Protein AF-0000000082276913 (afdb_homodimer)

Nearest PDB structures (foldseek):
  5vhm-assembly1_G  TM=8.002E-01  e=1.540E-03  Homo sapiens
  5vhj-assembly1_G  TM=8.248E-01  e=1.288E-02  Homo sapiens
  5d68-assembly2_B  TM=6.779E-01  e=9.999E-03  Homo sapiens
  5d68-assembly3_C  TM=7.272E-01  e=2.613E-02  Homo sapiens
  7ddx-assembly1_A  TM=6.555E-01  e=6.173E-02  Mus musculus

pLDDT: mean 90.8, std 11.11, range [48.75, 98.62]

Radius of gyration: 19.46 Å; Cα contacts (8 Å, |Δi|>4): 534; chains: 2; bounding box: 40×71×41 Å

Organism: NCBI:txid303405

Foldseek 3Di:
DPDDLVNQDDPQQDPLLSCQSNVVLVVNVVCCVPPVCSQVDAGPQFQGSLLSNLLSVHDPVSSVSSCVSPVVQQVTQGHLGAGSLLSCLQRHDALVSNLVSCLSPVCQLQDQGDDPSGHGGSLVSLPVDVNNNVVSVPDSVVSVVVSVVVVVVVVD/DPDDLVNQDDPQQDPLLSCQSNVVLVVNVVCCVPPVCSQVDAGPQFQGSLLSNLLSVHDPVSSVSSCVSPVVQQVTQGHLGAGSLLSCLQRHDALVSNLVSCLSPVCQLQDQGDDPSGHGGSLVSLPVDVNNNVVSVPDSVVSVVVSVVVVVVVVD

Secondary structure (DSSP, 8-state):
----HHHH--TTS-HHHHHHHTT-HHHHHHHHHH-GGGGG---TT---HHHHHHHTT--HHHHHHHHHH-GGGGG---GGG--HHHHHHHH---HHHHHHHHHH-GGGGG---STT-----GGGGTTSSHHHHHHHHS-HHHHHHHHHHHHHHHH-/----HHHH--TTS-HHHHHHHTT-HHHHHHHHHH-GGGGG---TTS--HHHHHHHTT--HHHHHHHHHH-GGGGG---GGG--HHHHHHHH---HHHHHHHHHH-GGGGG---STT-----GGGGTTSSHHHHHHHHS-HHHHHHHHHHHHHHHH-

Structure (mmCIF, N/CA/C/O backbone):
data_AF-0000000082276913-model_v1
#
loop_
_entity.id
_entity.type
_entity.pdbx_description
1 polymer 'Ankyrin repeat domain protein'
#
loop_
_atom_site.group_PDB
_atom_site.id
_atom_site.type_symbol
_atom_site.label_atom_id
_atom_site.label_alt_id
_atom_site.label_comp_id
_atom_site.label_asym_id
_atom_site.label_entity_id
_atom_site.label_seq_id
_atom_site.pdbx_PDB_ins_code
_atom_site.Cartn_x
_atom_site.Cartn_y
_atom_site.Cartn_z
_atom_site.occupancy
_atom_site.B_iso_or_equiv
_atom_site.auth_seq_id
_atom_site.auth_comp_id
_atom_site.auth_asym_id
_atom_site.auth_atom_id
_atom_site.pdbx_PDB_model_num
ATOM 1 N N . MET A 1 1 ? 3.689 -11.203 7.324 1 48.75 1 MET A N 1
ATOM 2 C CA . MET A 1 1 ? 4.766 -11.086 6.344 1 48.75 1 MET A CA 1
ATOM 3 C C . MET A 1 1 ? 6.129 -11.211 7.016 1 48.75 1 MET A C 1
ATOM 5 O O . MET A 1 1 ? 6.426 -10.484 7.969 1 48.75 1 MET A O 1
ATOM 9 N N . THR A 1 2 ? 6.465 -12.5 6.848 1 58.03 2 THR A N 1
ATOM 10 C CA . THR A 1 2 ? 7.625 -13.07 7.527 1 58.03 2 THR A CA 1
ATOM 11 C C . THR A 1 2 ? 8.922 -12.523 6.93 1 58.03 2 THR A C 1
ATOM 13 O O . THR A 1 2 ? 9.969 -13.156 7.031 1 58.03 2 THR A O 1
ATOM 16 N N . LEU A 1 3 ? 8.828 -11.328 6.273 1 68.19 3 LEU A N 1
ATOM 17 C CA . LEU A 1 3 ? 10.117 -10.898 5.75 1 68.19 3 LEU A CA 1
ATOM 18 C C . LEU A 1 3 ? 11.086 -10.586 6.883 1 68.19 3 LEU A C 1
ATOM 20 O O . LEU A 1 3 ? 10.695 -10.031 7.914 1 68.19 3 LEU A O 1
ATOM 24 N N . SER A 1 4 ? 12.211 -11.164 6.695 1 75.62 4 SER A N 1
ATOM 25 C CA . SER A 1 4 ? 13.281 -10.766 7.605 1 75.62 4 SER A CA 1
ATOM 26 C C . SER A 1 4 ? 13.664 -9.305 7.402 1 75.62 4 SER A C 1
ATOM 28 O O . SER A 1 4 ? 13.422 -8.734 6.336 1 75.62 4 SER A O 1
ATOM 30 N N . PRO A 1 5 ? 14.102 -8.664 8.414 1 72.25 5 PRO A N 1
ATOM 31 C CA . PRO A 1 5 ? 14.516 -7.266 8.289 1 72.25 5 PRO A CA 1
ATOM 32 C C . PRO A 1 5 ? 15.461 -7.039 7.109 1 72.25 5 PRO A C 1
ATOM 34 O O . PRO A 1 5 ? 15.375 -6.008 6.438 1 72.25 5 PRO A O 1
ATOM 37 N N . SER A 1 6 ? 16.281 -7.992 6.863 1 73.06 6 SER A N 1
ATOM 38 C CA . SER A 1 6 ? 17.234 -7.852 5.762 1 73.06 6 SER A CA 1
ATOM 39 C C . SER A 1 6 ? 16.516 -7.891 4.414 1 73.06 6 SER A C 1
ATOM 41 O O . SER A 1 6 ? 17 -7.32 3.434 1 73.06 6 SER A O 1
ATOM 43 N N . GLU A 1 7 ? 15.391 -8.508 4.398 1 77.31 7 GLU A N 1
ATOM 44 C CA . GLU A 1 7 ? 14.641 -8.625 3.148 1 77.31 7 GLU A CA 1
ATOM 45 C C . GLU A 1 7 ? 13.844 -7.355 2.855 1 77.31 7 GLU A C 1
ATOM 47 O O . GLU A 1 7 ? 13.492 -7.09 1.704 1 77.31 7 GLU A O 1
ATOM 52 N N . PHE A 1 8 ? 13.602 -6.648 3.854 1 73.75 8 PHE A N 1
ATOM 53 C CA . PHE A 1 8 ? 12.883 -5.391 3.678 1 73.75 8 PHE A CA 1
ATOM 54 C C . PHE A 1 8 ? 13.844 -4.254 3.373 1 73.75 8 PHE A C 1
ATOM 56 O O . PHE A 1 8 ? 13.477 -3.277 2.717 1 73.75 8 PHE A O 1
ATOM 63 N N . ALA A 1 9 ? 15.07 -4.473 3.666 1 69.75 9 ALA A N 1
ATOM 64 C CA . ALA A 1 9 ? 16.031 -3.375 3.58 1 69.75 9 ALA A CA 1
ATOM 65 C C . ALA A 1 9 ? 16.531 -3.201 2.15 1 69.75 9 ALA A C 1
ATOM 67 O O . ALA A 1 9 ? 16.656 -4.176 1.402 1 69.75 9 ALA A O 1
ATOM 68 N N . ASN A 1 10 ? 16.609 -2.072 1.691 1 81.56 10 ASN A N 1
ATOM 69 C CA . ASN A 1 10 ? 17.281 -1.622 0.478 1 81.56 10 ASN A CA 1
ATOM 70 C C . ASN A 1 10 ? 18.516 -0.789 0.8 1 81.56 10 ASN A C 1
ATOM 72 O O . ASN A 1 10 ? 18.453 0.146 1.601 1 81.56 10 ASN A O 1
ATOM 76 N N . GLU A 1 11 ? 19.594 -1.207 0.222 1 77.44 11 GLU A N 1
ATOM 77 C CA . GLU A 1 11 ? 20.859 -0.555 0.54 1 77.44 11 GLU A CA 1
ATOM 78 C C . GLU A 1 11 ? 20.812 0.936 0.219 1 77.44 11 GLU A C 1
ATOM 80 O O . GLU A 1 11 ? 21.5 1.737 0.855 1 77.44 11 GLU A O 1
ATOM 85 N N . GLY A 1 12 ? 20.016 1.291 -0.678 1 83.62 12 GLY A N 1
ATOM 86 C CA . GLY A 1 12 ? 19.922 2.691 -1.055 1 83.62 12 GLY A CA 1
ATOM 87 C C . GLY A 1 12 ? 19.047 3.502 -0.124 1 83.62 12 GLY A C 1
ATOM 88 O O . GLY A 1 12 ? 19.047 4.734 -0.176 1 83.62 12 GLY A O 1
ATOM 89 N N . ASP A 1 13 ? 18.375 2.826 0.747 1 90.75 13 ASP A N 1
ATOM 90 C CA . ASP A 1 13 ? 17.516 3.502 1.707 1 90.75 13 ASP A CA 1
ATOM 91 C C . ASP A 1 13 ? 18.328 4.152 2.822 1 90.75 13 ASP A C 1
ATOM 93 O O . ASP A 1 13 ? 19.312 3.574 3.299 1 90.75 13 ASP A O 1
ATOM 97 N N . ASN A 1 14 ? 17.938 5.332 3.158 1 94.5 14 ASN A N 1
ATOM 98 C CA . ASN A 1 14 ? 18.531 5.852 4.383 1 94.5 14 ASN A CA 1
ATOM 99 C C . ASN A 1 14 ? 18.047 5.082 5.609 1 94.5 14 ASN A C 1
ATOM 101 O O . ASN A 1 14 ? 17.219 4.188 5.5 1 94.5 14 ASN A O 1
ATOM 105 N N . GLN A 1 15 ? 18.578 5.383 6.77 1 95.31 15 GLN A N 1
ATOM 106 C CA . GLN A 1 15 ? 18.312 4.605 7.977 1 95.31 15 GLN A CA 1
ATOM 107 C C . GLN A 1 15 ? 16.844 4.691 8.375 1 95.31 15 GLN A C 1
ATOM 109 O O . GLN A 1 15 ? 16.281 3.736 8.922 1 95.31 15 GLN A O 1
ATOM 114 N N . LEU A 1 16 ? 16.219 5.812 8.141 1 97.12 16 LEU A N 1
ATOM 115 C CA . LEU A 1 16 ? 14.812 5.977 8.508 1 97.12 16 LEU A CA 1
ATOM 116 C C . LEU A 1 16 ? 13.914 5.094 7.656 1 97.12 16 LEU A C 1
ATOM 118 O O . LEU A 1 16 ? 13.039 4.402 8.18 1 97.12 16 LEU A O 1
ATOM 122 N N . PHE A 1 17 ? 14.156 5.062 6.348 1 95.69 17 PHE A N 1
ATOM 123 C CA . PHE A 1 17 ? 13.422 4.156 5.473 1 95.69 17 PHE A CA 1
ATOM 124 C C . PHE A 1 17 ? 13.586 2.711 5.93 1 95.69 17 PHE A C 1
ATOM 126 O O . PHE A 1 17 ? 12.602 1.965 5.996 1 95.69 17 PHE A O 1
ATOM 133 N N . GLN A 1 18 ? 14.859 2.391 6.215 1 92.75 18 GLN A N 1
ATOM 134 C CA . GLN A 1 18 ? 15.125 1.021 6.637 1 92.75 18 GLN A CA 1
ATOM 135 C C . GLN A 1 18 ? 14.344 0.67 7.898 1 92.75 18 GLN A C 1
ATOM 137 O O . GLN A 1 18 ? 13.758 -0.413 7.992 1 92.75 18 GLN A O 1
ATOM 142 N N . ALA A 1 19 ? 14.328 1.54 8.914 1 94.69 19 ALA A N 1
ATOM 143 C CA . ALA A 1 19 ? 13.602 1.318 10.156 1 94.69 19 ALA A CA 1
ATOM 144 C C . ALA A 1 19 ? 12.102 1.184 9.906 1 94.69 19 ALA A C 1
ATOM 146 O O . ALA A 1 19 ? 11.438 0.34 10.508 1 94.69 19 ALA A O 1
ATOM 147 N N . ILE A 1 20 ? 11.531 1.957 8.953 1 94.75 20 ILE A N 1
ATOM 148 C CA . ILE A 1 20 ? 10.102 1.935 8.633 1 94.75 20 ILE A CA 1
ATOM 149 C C . ILE A 1 20 ? 9.75 0.617 7.953 1 94.75 20 ILE A C 1
ATOM 151 O O . ILE A 1 20 ? 8.82 -0.077 8.375 1 94.75 20 ILE A O 1
ATOM 155 N N . LYS A 1 21 ? 10.523 0.262 6.898 1 90.56 21 LYS A N 1
ATOM 156 C CA . LYS A 1 21 ? 10.219 -0.93 6.109 1 90.56 21 LYS A CA 1
ATOM 157 C C . LYS A 1 21 ? 10.312 -2.191 6.965 1 90.56 21 LYS A C 1
ATOM 159 O O . LYS A 1 21 ? 9.57 -3.152 6.746 1 90.56 21 LYS A O 1
ATOM 164 N N . THR A 1 22 ? 11.211 -2.121 7.988 1 88.38 22 THR A N 1
ATOM 165 C CA . THR A 1 22 ? 11.367 -3.275 8.867 1 88.38 22 THR A CA 1
ATOM 166 C C . THR A 1 22 ? 10.469 -3.148 10.094 1 88.38 22 THR A C 1
ATOM 168 O O . THR A 1 22 ? 10.516 -3.988 10.992 1 88.38 22 THR A O 1
ATOM 171 N N . ARG A 1 23 ? 9.734 -2.037 10.211 1 90.06 23 ARG A N 1
ATOM 172 C CA . ARG A 1 23 ? 8.766 -1.748 11.266 1 90.06 23 ARG A CA 1
ATOM 173 C C . ARG A 1 23 ? 9.43 -1.722 12.633 1 90.06 23 ARG A C 1
ATOM 175 O O . ARG A 1 23 ? 8.867 -2.215 13.617 1 90.06 23 ARG A O 1
ATOM 182 N N . ASN A 1 24 ? 10.672 -1.375 12.625 1 93.38 24 ASN A N 1
ATOM 183 C CA . ASN A 1 24 ? 11.352 -1.075 13.883 1 93.38 24 ASN A CA 1
ATOM 184 C C . ASN A 1 24 ? 11 0.317 14.391 1 93.38 24 ASN A C 1
ATOM 186 O O . ASN A 1 24 ? 11.766 1.264 14.219 1 93.38 24 ASN A O 1
ATOM 190 N N . TRP A 1 25 ? 9.852 0.43 15.102 1 95.5 25 TRP A N 1
ATOM 191 C CA . TRP A 1 25 ? 9.25 1.717 15.445 1 95.5 25 TRP A CA 1
ATOM 192 C C . TRP A 1 25 ? 10.086 2.436 16.5 1 95.5 25 TRP A C 1
ATOM 194 O O . TRP A 1 25 ? 10.156 3.668 16.516 1 95.5 25 TRP A O 1
ATOM 204 N N . LYS A 1 26 ? 10.773 1.654 17.359 1 97.19 26 LYS A N 1
ATOM 205 C CA . LYS A 1 26 ? 11.68 2.27 18.328 1 97.19 26 LYS A CA 1
ATOM 206 C C . LYS A 1 26 ? 12.789 3.049 17.625 1 97.19 26 LYS A C 1
ATOM 208 O O . LYS A 1 26 ? 13.102 4.176 18.016 1 97.19 26 LYS A O 1
ATOM 213 N N . ASP A 1 27 ? 13.32 2.455 16.578 1 96.75 27 ASP A N 1
ATOM 214 C CA . ASP A 1 27 ? 14.375 3.113 15.812 1 96.75 27 ASP A CA 1
ATOM 215 C C . ASP A 1 27 ? 13.82 4.305 15.023 1 96.75 27 ASP A C 1
ATOM 217 O O . ASP A 1 27 ? 14.508 5.312 14.859 1 96.75 27 ASP A O 1
ATOM 221 N N . VAL A 1 28 ? 12.594 4.219 14.5 1 97.69 28 VAL A N 1
ATOM 222 C CA . VAL A 1 28 ? 11.961 5.336 13.805 1 97.69 28 VAL A CA 1
ATOM 223 C C . VAL A 1 28 ? 11.875 6.539 14.742 1 97.69 28 VAL A C 1
ATOM 225 O O . VAL A 1 28 ? 12.258 7.652 14.375 1 97.69 28 VAL A O 1
ATOM 228 N N . GLU A 1 29 ? 11.391 6.262 15.898 1 98.19 29 GLU A N 1
ATOM 229 C CA . GLU A 1 29 ? 11.25 7.328 16.891 1 98.19 29 GLU A CA 1
ATOM 230 C C . GLU A 1 29 ? 12.602 7.961 17.203 1 98.19 29 GLU A C 1
ATOM 232 O O . GLU A 1 29 ? 12.734 9.188 17.219 1 98.19 29 GLU A O 1
ATOM 237 N N . ARG A 1 30 ? 13.594 7.133 17.438 1 98.38 30 ARG A N 1
ATOM 238 C CA . ARG A 1 30 ? 14.93 7.605 17.766 1 98.38 30 ARG A CA 1
ATOM 239 C C . ARG A 1 30 ? 15.5 8.445 16.625 1 98.38 30 ARG A C 1
ATOM 241 O O . ARG A 1 30 ? 16.031 9.539 16.844 1 98.38 30 ARG A O 1
ATOM 248 N N . LEU A 1 31 ? 15.383 8.008 15.414 1 98.19 31 LEU A N 1
ATOM 249 C CA . LEU A 1 31 ? 15.938 8.688 14.25 1 98.19 31 LEU A CA 1
ATOM 250 C C . LEU A 1 31 ? 15.242 10.016 14.008 1 98.19 31 LEU A C 1
ATOM 252 O O . LEU A 1 31 ? 15.883 11 13.633 1 98.19 31 LEU A O 1
ATOM 256 N N . LEU A 1 32 ? 13.906 10.086 14.234 1 97.75 32 LEU A N 1
ATOM 257 C CA . LEU A 1 32 ? 13.172 11.336 14.062 1 97.75 32 LEU A CA 1
ATOM 258 C C . LEU A 1 32 ? 13.633 12.375 15.07 1 97.75 32 LEU A C 1
ATOM 260 O O . LEU A 1 32 ? 13.641 13.578 14.773 1 97.75 32 LEU A O 1
ATOM 264 N N . GLN A 1 33 ? 14.016 11.906 16.234 1 97.62 33 GLN A N 1
ATOM 265 C CA . GLN A 1 33 ? 14.492 12.797 17.281 1 97.62 33 GLN A CA 1
ATOM 266 C C . GLN A 1 33 ? 15.93 13.242 17.016 1 97.62 33 GLN A C 1
ATOM 268 O O . GLN A 1 33 ? 16.25 14.422 17.141 1 97.62 33 GLN A O 1
ATOM 273 N N . GLU A 1 34 ? 16.797 12.359 16.609 1 98.19 34 GLU A N 1
ATOM 274 C CA . GLU A 1 34 ? 18.234 12.609 16.516 1 98.19 34 GLU A CA 1
ATOM 275 C C . GLU A 1 34 ? 18.609 13.156 15.148 1 98.19 34 GLU A C 1
ATOM 277 O O . GLU A 1 34 ? 19.562 13.93 15.031 1 98.19 34 GLU A O 1
ATOM 282 N N . GLN A 1 35 ? 17.922 12.688 14.148 1 98.31 35 GLN A N 1
ATOM 283 C CA . GLN A 1 35 ? 18.266 13.047 12.773 1 98.31 35 GLN A CA 1
ATOM 284 C C . GLN A 1 35 ? 17.016 13.383 11.969 1 98.31 35 GLN A C 1
ATOM 286 O O . GLN A 1 35 ? 16.703 12.711 10.984 1 98.31 35 GLN A O 1
ATOM 291 N N . PRO A 1 36 ? 16.297 14.453 12.328 1 97.62 36 PRO A N 1
ATOM 292 C CA . PRO A 1 36 ? 15.008 14.773 11.711 1 97.62 36 PRO A CA 1
ATOM 293 C C . PRO A 1 36 ? 15.133 15.031 10.211 1 97.62 36 PRO A C 1
ATOM 295 O O . PRO A 1 36 ? 14.156 14.875 9.477 1 97.62 36 PRO A O 1
ATOM 298 N N . ASP A 1 37 ? 16.344 15.398 9.672 1 98.06 37 ASP A N 1
ATOM 299 C CA . ASP A 1 37 ? 16.516 15.703 8.258 1 98.06 37 ASP A CA 1
ATOM 300 C C . ASP A 1 37 ? 16.328 14.453 7.402 1 98.06 37 ASP A C 1
ATOM 302 O O . ASP A 1 37 ? 16.094 14.555 6.195 1 98.06 37 ASP A O 1
ATOM 306 N N . LEU A 1 38 ? 16.453 13.258 7.977 1 98.12 38 LEU A N 1
ATOM 307 C CA . LEU A 1 38 ? 16.219 12.016 7.254 1 98.12 38 LEU A CA 1
ATOM 308 C C . LEU A 1 38 ? 14.797 11.953 6.719 1 98.12 38 LEU A C 1
ATOM 310 O O . LEU A 1 38 ? 14.539 11.312 5.695 1 98.12 38 LEU A O 1
ATOM 314 N N . ALA A 1 39 ? 13.859 12.656 7.379 1 98.12 39 ALA A N 1
ATOM 315 C CA . ALA A 1 39 ? 12.453 12.656 6.984 1 98.12 39 ALA A CA 1
ATOM 316 C C . ALA A 1 39 ? 12.258 13.375 5.652 1 98.12 39 ALA A C 1
ATOM 318 O O . ALA A 1 39 ? 11.234 13.195 4.988 1 98.12 39 ALA A O 1
ATOM 319 N N . LYS A 1 40 ? 13.234 14.148 5.215 1 98 40 LYS A N 1
ATOM 320 C CA . LYS A 1 40 ? 13.117 14.969 4.008 1 98 40 LYS A CA 1
ATOM 321 C C . LYS A 1 40 ? 13.734 14.258 2.803 1 98 40 LYS A C 1
ATOM 323 O O . LYS A 1 40 ? 13.562 14.695 1.664 1 98 40 LYS A O 1
ATOM 328 N N . GLN A 1 41 ? 14.438 13.211 3.072 1 96.62 41 GLN A N 1
ATOM 329 C CA . GLN A 1 41 ? 15.117 12.492 1.998 1 96.62 41 GLN A CA 1
ATOM 330 C C . GLN A 1 41 ? 14.18 11.492 1.331 1 96.62 41 GLN A C 1
ATOM 332 O O . GLN A 1 41 ? 13.438 10.781 2.01 1 96.62 41 GLN A O 1
ATOM 337 N N . HIS A 1 42 ? 14.25 11.43 0.028 1 94.94 42 HIS A N 1
ATOM 338 C CA . HIS A 1 42 ? 13.375 10.555 -0.751 1 94.94 42 HIS A CA 1
ATOM 339 C C . HIS A 1 42 ? 14.086 9.266 -1.135 1 94.94 42 HIS A C 1
ATOM 341 O O . HIS A 1 42 ? 15.32 9.211 -1.157 1 94.94 42 HIS A O 1
ATOM 347 N N . ASP A 1 43 ? 13.273 8.258 -1.415 1 91.88 43 ASP A N 1
ATOM 348 C CA . ASP A 1 43 ? 13.867 7.047 -1.973 1 91.88 43 ASP A CA 1
ATOM 349 C C . ASP A 1 43 ? 13.945 7.125 -3.496 1 91.88 43 ASP A C 1
ATOM 351 O O . ASP A 1 43 ? 13.719 8.188 -4.082 1 91.88 43 ASP A O 1
ATOM 355 N N . GLU A 1 44 ? 14.383 6.055 -4.129 1 87.94 44 GLU A N 1
ATOM 356 C CA . GLU A 1 44 ? 14.648 6.043 -5.566 1 87.94 44 GLU A CA 1
ATOM 357 C C . GLU A 1 44 ? 13.359 6.215 -6.363 1 87.94 44 GLU A C 1
ATOM 359 O O . GLU A 1 44 ? 13.398 6.504 -7.562 1 87.94 44 GLU A O 1
ATOM 364 N N . PHE A 1 45 ? 12.227 6.133 -5.773 1 88.5 45 PHE A N 1
ATOM 365 C CA . PHE A 1 45 ? 10.945 6.281 -6.445 1 88.5 45 PHE A CA 1
ATOM 366 C C . PHE A 1 45 ? 10.242 7.559 -6.004 1 88.5 45 PHE A C 1
ATOM 368 O O . PHE A 1 45 ? 9.023 7.691 -6.152 1 88.5 45 PHE A O 1
ATOM 375 N N . ASP A 1 46 ? 10.977 8.406 -5.246 1 92.19 46 ASP A N 1
ATOM 376 C CA . ASP A 1 46 ? 10.578 9.742 -4.832 1 92.19 46 ASP A CA 1
ATOM 377 C C . ASP A 1 46 ? 9.633 9.688 -3.633 1 92.19 46 ASP A C 1
ATOM 379 O O . ASP A 1 46 ? 9 10.688 -3.287 1 92.19 46 ASP A O 1
ATOM 383 N N . ASN A 1 47 ? 9.508 8.523 -3.064 1 94.75 47 ASN A N 1
ATOM 384 C CA . ASN A 1 47 ? 8.734 8.445 -1.828 1 94.75 47 ASN A CA 1
ATOM 385 C C . ASN A 1 47 ? 9.469 9.125 -0.67 1 94.75 47 ASN A C 1
ATOM 387 O O . ASN A 1 47 ? 10.68 8.992 -0.535 1 94.75 47 ASN A O 1
ATOM 391 N N . THR A 1 48 ? 8.734 9.859 0.065 1 97.5 48 THR A N 1
ATOM 392 C CA . THR A 1 48 ? 9.242 10.312 1.352 1 97.5 48 THR A CA 1
ATOM 393 C C . THR A 1 48 ? 9.023 9.25 2.428 1 97.5 48 THR A C 1
ATOM 395 O O . THR A 1 48 ? 8.227 8.336 2.248 1 97.5 48 THR A O 1
ATOM 398 N N . PRO A 1 49 ? 9.75 9.375 3.553 1 98 49 PRO A N 1
ATOM 399 C CA . PRO A 1 49 ? 9.5 8.445 4.656 1 98 49 PRO A CA 1
ATOM 400 C C . PRO A 1 49 ? 8.039 8.445 5.102 1 98 49 PRO A C 1
ATOM 402 O O . PRO A 1 49 ? 7.523 7.41 5.531 1 98 49 PRO A O 1
ATOM 405 N N . LEU A 1 50 ? 7.332 9.578 4.938 1 98.25 50 LEU A N 1
ATOM 406 C CA . LEU A 1 50 ? 5.926 9.648 5.32 1 98.25 50 LEU A CA 1
ATOM 407 C C . LEU A 1 50 ? 5.086 8.695 4.473 1 98.25 50 LEU A C 1
ATOM 409 O O . LEU A 1 50 ? 4.242 7.969 4.996 1 98.25 50 LEU A O 1
ATOM 413 N N . HIS A 1 51 ? 5.355 8.648 3.121 1 97.25 51 HIS A N 1
ATOM 414 C CA . HIS A 1 51 ? 4.68 7.668 2.275 1 97.25 51 HIS A CA 1
ATOM 415 C C . HIS A 1 51 ? 4.836 6.258 2.832 1 97.25 51 HIS A C 1
ATOM 417 O O . HIS A 1 51 ? 3.842 5.562 3.059 1 97.25 51 HIS A O 1
ATOM 423 N N . SER A 1 52 ? 6.094 5.895 3.035 1 95.5 52 SER A N 1
ATOM 424 C CA . SER A 1 52 ? 6.422 4.535 3.459 1 95.5 52 SER A CA 1
ATOM 425 C C . SER A 1 52 ? 5.84 4.23 4.836 1 95.5 52 SER A C 1
ATOM 427 O O . SER A 1 52 ? 5.32 3.139 5.07 1 95.5 52 SER A O 1
ATOM 429 N N . ALA A 1 53 ? 5.934 5.188 5.742 1 96.75 53 ALA A N 1
ATOM 430 C CA . ALA A 1 53 ? 5.426 4.988 7.098 1 96.75 53 ALA A CA 1
ATOM 431 C C . ALA A 1 53 ? 3.93 4.684 7.086 1 96.75 53 ALA A C 1
ATOM 433 O O . ALA A 1 53 ? 3.459 3.816 7.824 1 96.75 53 ALA A O 1
ATOM 434 N N . ILE A 1 54 ? 3.189 5.344 6.242 1 95.88 54 ILE A N 1
ATOM 435 C CA . ILE A 1 54 ? 1.757 5.09 6.137 1 95.88 54 ILE A CA 1
ATOM 436 C C . ILE A 1 54 ? 1.522 3.693 5.57 1 95.88 54 ILE A C 1
ATOM 438 O O . ILE A 1 54 ? 0.757 2.908 6.137 1 95.88 54 ILE A O 1
ATOM 442 N N . GLY A 1 55 ? 2.199 3.363 4.559 1 93 55 GLY A N 1
ATOM 443 C CA . GLY A 1 55 ? 2.018 2.084 3.891 1 93 55 GLY A CA 1
ATOM 444 C C . GLY A 1 55 ? 2.377 0.898 4.766 1 93 55 GLY A C 1
ATOM 445 O O . GLY A 1 55 ? 1.774 -0.171 4.648 1 93 55 GLY A O 1
ATOM 446 N N . PHE A 1 56 ? 3.365 1.115 5.578 1 91.31 56 PHE A N 1
ATOM 447 C CA . PHE A 1 56 ? 3.83 0.016 6.418 1 91.31 56 PHE A CA 1
ATOM 448 C C . PHE A 1 56 ? 3.152 0.051 7.781 1 91.31 56 PHE A C 1
ATOM 450 O O . PHE A 1 56 ? 3.625 -0.578 8.734 1 91.31 56 PHE A O 1
ATOM 457 N N . GLN A 1 57 ? 2.102 0.907 7.879 1 89.62 57 GLN A N 1
ATOM 458 C CA . GLN A 1 57 ? 1.2 0.916 9.031 1 89.62 57 GLN A CA 1
ATOM 459 C C . GLN A 1 57 ? 1.929 1.354 10.297 1 89.62 57 GLN A C 1
ATOM 461 O O . GLN A 1 57 ? 1.814 0.706 11.336 1 89.62 57 GLN A O 1
ATOM 466 N N . CYS A 1 58 ? 2.592 2.402 10.133 1 93.75 58 CYS A N 1
ATOM 467 C CA . CYS A 1 58 ? 3.254 3.043 11.266 1 93.75 58 CYS A CA 1
ATOM 468 C C . CYS A 1 58 ? 2.238 3.5 12.305 1 93.75 58 CYS A C 1
ATOM 470 O O . CYS A 1 58 ? 1.155 3.973 11.953 1 93.75 58 CYS A O 1
ATOM 472 N N . PRO A 1 59 ? 2.613 3.387 13.648 1 94.31 59 PRO A N 1
ATOM 473 C CA . PRO A 1 59 ? 1.705 3.854 14.695 1 94.31 59 PRO A CA 1
ATOM 474 C C . PRO A 1 59 ? 1.373 5.34 14.57 1 94.31 59 PRO A C 1
ATOM 476 O O . PRO A 1 59 ? 2.223 6.133 14.164 1 94.31 59 PRO A O 1
ATOM 479 N N . ASP A 1 60 ? 0.197 5.672 15.047 1 95.44 60 ASP A N 1
ATOM 480 C CA . ASP A 1 60 ? -0.354 7.008 14.836 1 95.44 60 ASP A CA 1
ATOM 481 C C . ASP A 1 60 ? 0.577 8.078 15.398 1 95.44 60 ASP A C 1
ATOM 483 O O . ASP A 1 60 ? 0.822 9.102 14.75 1 95.44 60 ASP A O 1
ATOM 487 N N . ASP A 1 61 ? 1.04 7.824 16.625 1 96.06 61 ASP A N 1
ATOM 488 C CA . ASP A 1 61 ? 1.855 8.844 17.281 1 96.06 61 ASP A CA 1
ATOM 489 C C . ASP A 1 61 ? 3.131 9.117 16.484 1 96.06 61 ASP A C 1
ATOM 491 O O . ASP A 1 61 ? 3.543 10.273 16.344 1 96.06 61 ASP A O 1
ATOM 495 N N . LEU A 1 62 ? 3.713 8.117 15.906 1 96.81 62 LEU A N 1
ATOM 496 C CA . LEU A 1 62 ? 4.93 8.273 15.125 1 96.81 62 LEU A CA 1
ATOM 497 C C . LEU A 1 62 ? 4.625 8.891 13.766 1 96.81 62 LEU A C 1
ATOM 499 O O . LEU A 1 62 ? 5.422 9.68 13.242 1 96.81 62 LEU A O 1
ATOM 503 N N . LEU A 1 63 ? 3.498 8.531 13.188 1 97.12 63 LEU A N 1
ATOM 504 C CA . LEU A 1 63 ? 3.08 9.133 11.93 1 97.12 63 LEU A CA 1
ATOM 505 C C . LEU A 1 63 ? 2.889 10.641 12.078 1 97.12 63 LEU A C 1
ATOM 507 O O . LEU A 1 63 ? 3.344 11.414 11.234 1 97.12 63 LEU A O 1
ATOM 511 N N . LEU A 1 64 ? 2.211 11 13.164 1 97.62 64 LEU A N 1
ATOM 512 C CA . LEU A 1 64 ? 1.979 12.422 13.414 1 97.62 64 LEU A CA 1
ATOM 513 C C . LEU A 1 64 ? 3.293 13.148 13.68 1 97.62 64 LEU A C 1
ATOM 515 O O . LEU A 1 64 ? 3.479 14.281 13.234 1 97.62 64 LEU A O 1
ATOM 519 N N . LYS A 1 65 ? 4.184 12.508 14.398 1 97.69 65 LYS A N 1
ATOM 520 C CA . LYS A 1 65 ? 5.504 13.094 14.617 1 97.69 65 LYS A CA 1
ATOM 521 C C . LYS A 1 65 ? 6.242 13.289 13.297 1 97.69 65 LYS A C 1
ATOM 523 O O . LYS A 1 65 ? 6.871 14.328 13.078 1 97.69 65 LYS A O 1
ATOM 528 N N . LEU A 1 66 ? 6.184 12.312 12.453 1 97.94 66 LEU A N 1
ATOM 529 C CA . LEU A 1 66 ? 6.816 12.391 11.141 1 97.94 66 LEU A CA 1
ATOM 530 C C . LEU A 1 66 ? 6.223 13.523 10.312 1 97.94 66 LEU A C 1
ATOM 532 O O . LEU A 1 66 ? 6.957 14.289 9.68 1 97.94 66 LEU A O 1
ATOM 536 N N . LEU A 1 67 ? 4.922 13.672 10.328 1 97.94 67 LEU A N 1
ATOM 537 C CA . LEU A 1 67 ? 4.219 14.75 9.641 1 97.94 67 LEU A CA 1
ATOM 538 C C . LEU A 1 67 ? 4.637 16.109 10.188 1 97.94 67 LEU A C 1
ATOM 540 O O . LEU A 1 67 ? 4.867 17.047 9.422 1 97.94 67 LEU A O 1
ATOM 544 N N . GLN A 1 68 ? 4.762 16.188 11.438 1 97.19 68 GLN A N 1
ATOM 545 C CA . GLN A 1 68 ? 5.188 17.438 12.07 1 97.19 68 GLN A CA 1
ATOM 546 C C . GLN A 1 68 ? 6.633 17.766 11.703 1 97.19 68 GLN A C 1
ATOM 548 O O . GLN A 1 68 ? 6.98 18.938 11.539 1 97.19 68 GLN A O 1
ATOM 553 N N . THR A 1 69 ? 7.473 16.781 11.648 1 97.69 69 THR A N 1
ATOM 554 C CA . THR A 1 69 ? 8.891 16.953 11.344 1 97.69 69 THR A CA 1
ATOM 555 C C . THR A 1 69 ? 9.07 17.484 9.922 1 97.69 69 THR A C 1
ATOM 557 O O . THR A 1 69 ? 9.961 18.297 9.672 1 97.69 69 THR A O 1
ATOM 560 N N . HIS A 1 70 ? 8.211 17.031 9.008 1 97.81 70 HIS A N 1
ATOM 561 C CA . HIS A 1 70 ? 8.281 17.469 7.613 1 97.81 70 HIS A CA 1
ATOM 562 C C . HIS A 1 70 ? 6.887 17.578 7.004 1 97.81 70 HIS A C 1
ATOM 564 O O . HIS A 1 70 ? 6.523 16.812 6.109 1 97.81 70 HIS A O 1
ATOM 570 N N . PRO A 1 71 ? 6.133 18.594 7.367 1 96.75 71 PRO A N 1
ATOM 571 C CA . PRO A 1 71 ? 4.77 18.766 6.863 1 96.75 71 PRO A CA 1
ATOM 572 C C . PRO A 1 71 ? 4.715 18.906 5.344 1 96.75 71 PRO A C 1
ATOM 574 O O . PRO A 1 71 ? 3.727 18.516 4.719 1 96.75 71 PRO A O 1
ATOM 577 N N . GLY A 1 72 ? 5.801 19.438 4.719 1 97.31 72 GLY A N 1
ATOM 578 C CA . GLY A 1 72 ? 5.855 19.625 3.277 1 97.31 72 GLY A CA 1
ATOM 579 C C . GLY A 1 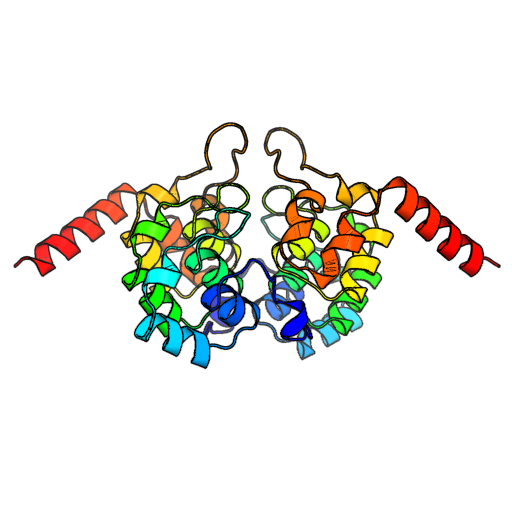72 ? 5.785 18.312 2.506 1 97.31 72 GLY A C 1
ATOM 580 O O . GLY A 1 72 ? 5.523 18.312 1.302 1 97.31 72 GLY A O 1
ATOM 581 N N . ALA A 1 73 ? 6.012 17.188 3.17 1 98.25 73 ALA A N 1
ATOM 582 C CA . ALA A 1 73 ? 5.961 15.867 2.533 1 98.25 73 ALA A CA 1
ATOM 583 C C . ALA A 1 73 ? 4.578 15.602 1.943 1 98.25 73 ALA A C 1
ATOM 585 O O . ALA A 1 73 ? 4.445 14.859 0.966 1 98.25 73 ALA A O 1
ATOM 586 N N . CYS A 1 74 ? 3.518 16.266 2.488 1 98.12 74 CYS A N 1
ATOM 587 C CA . CYS A 1 74 ? 2.141 16.031 2.061 1 98.12 74 CYS A CA 1
ATOM 588 C C . CYS A 1 74 ? 1.923 16.531 0.639 1 98.12 74 CYS A C 1
ATOM 590 O O . CYS A 1 74 ? 0.934 16.188 -0.005 1 98.12 74 CYS A O 1
ATOM 592 N N . GLN A 1 75 ? 2.893 17.344 0.078 1 97.19 75 GLN A N 1
ATOM 593 C CA . GLN A 1 75 ? 2.752 17.906 -1.257 1 97.19 75 GLN A CA 1
ATOM 594 C C . GLN A 1 75 ? 3.701 17.234 -2.246 1 97.19 75 GLN A C 1
ATOM 596 O O . GLN A 1 75 ? 3.795 17.656 -3.402 1 97.19 75 GLN A O 1
ATOM 601 N N . ILE A 1 76 ? 4.395 16.234 -1.799 1 96.12 76 ILE A N 1
ATOM 602 C CA . ILE A 1 76 ? 5.395 15.578 -2.631 1 96.12 76 ILE A CA 1
ATOM 603 C C . ILE A 1 76 ? 4.809 14.297 -3.221 1 96.12 76 ILE A C 1
ATOM 605 O O . ILE A 1 76 ? 4.305 13.445 -2.486 1 96.12 76 ILE A O 1
ATOM 609 N N . HIS A 1 77 ? 4.848 14.203 -4.562 1 93.5 77 HIS A N 1
ATOM 610 C CA . HIS A 1 77 ? 4.414 12.984 -5.242 1 93.5 77 HIS A CA 1
ATOM 611 C C . HIS A 1 77 ? 5.496 11.914 -5.191 1 93.5 77 HIS A C 1
ATOM 613 O O . HIS A 1 77 ? 6.664 12.188 -5.473 1 93.5 77 HIS A O 1
ATOM 619 N N . GLY A 1 78 ? 5.094 10.734 -4.781 1 91.19 78 GLY A N 1
ATOM 620 C CA . GLY A 1 78 ? 5.969 9.57 -4.793 1 91.19 78 GLY A CA 1
ATOM 621 C C . GLY A 1 78 ? 5.66 8.602 -5.918 1 91.19 78 GLY A C 1
ATOM 622 O O . GLY A 1 78 ? 5.348 9.016 -7.035 1 91.19 78 GLY A O 1
ATOM 623 N N . THR A 1 79 ? 5.797 7.352 -5.578 1 85.62 79 THR A N 1
ATOM 624 C CA . THR A 1 79 ? 5.508 6.285 -6.531 1 85.62 79 THR A CA 1
ATOM 625 C C . THR A 1 79 ? 4.129 6.477 -7.152 1 85.62 79 THR A C 1
ATOM 627 O O . THR A 1 79 ? 3.168 6.816 -6.461 1 85.62 79 THR A O 1
AT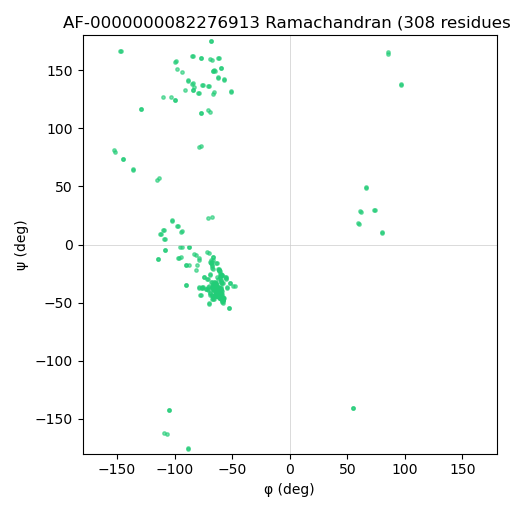OM 630 N N . ASP A 1 80 ? 4.02 6.379 -8.484 1 80.31 80 ASP A N 1
ATOM 631 C CA . ASP A 1 80 ? 2.789 6.477 -9.266 1 80.31 80 ASP A CA 1
ATOM 632 C C . ASP A 1 80 ? 2.113 7.828 -9.055 1 80.31 80 ASP A C 1
ATOM 634 O O . ASP A 1 80 ? 0.89 7.938 -9.156 1 80.31 80 ASP A O 1
ATOM 638 N N . GLU A 1 81 ? 2.873 8.781 -8.555 1 87.69 81 GLU A N 1
ATOM 639 C CA . GLU A 1 81 ? 2.422 10.164 -8.359 1 87.69 81 GLU A CA 1
ATOM 640 C C . GLU A 1 81 ? 1.456 10.266 -7.188 1 87.69 81 GLU A C 1
ATOM 642 O O . GLU A 1 81 ? 0.529 11.078 -7.207 1 87.69 81 GLU A O 1
ATOM 647 N N . TRP A 1 82 ? 1.637 9.398 -6.25 1 91.44 82 TRP A N 1
ATOM 648 C CA . TRP A 1 82 ? 0.787 9.414 -5.062 1 91.44 82 TRP A CA 1
ATOM 649 C C . TRP A 1 82 ? 1.309 10.414 -4.035 1 91.44 82 TRP A C 1
ATOM 651 O O . TRP A 1 82 ? 2.514 10.484 -3.785 1 91.44 82 TRP A O 1
ATOM 661 N N . LEU A 1 83 ? 0.403 11.164 -3.572 1 95.94 83 LEU A N 1
ATOM 662 C CA . LEU A 1 83 ? 0.664 11.875 -2.324 1 95.94 83 LEU A CA 1
ATOM 663 C C . LEU A 1 83 ? 0.539 10.938 -1.129 1 95.94 83 LEU A C 1
ATOM 665 O O . LEU A 1 83 ? -0.105 9.883 -1.222 1 95.94 83 LEU A O 1
ATOM 669 N N . PRO A 1 84 ? 1.14 11.32 0.045 1 97.56 84 PRO A N 1
ATOM 670 C CA . PRO A 1 84 ? 0.888 10.523 1.251 1 97.56 84 PRO A CA 1
ATOM 671 C C . PRO A 1 84 ? -0.601 10.312 1.519 1 97.56 84 PRO A C 1
ATOM 673 O O . PRO A 1 84 ? -1.003 9.242 1.984 1 97.56 84 PRO A O 1
ATOM 676 N N . LEU A 1 85 ? -1.397 11.328 1.155 1 98.06 85 LEU A N 1
ATOM 677 C CA . LEU A 1 85 ? -2.838 11.227 1.354 1 98.06 85 LEU A CA 1
ATOM 678 C C . LEU A 1 85 ? -3.426 10.102 0.505 1 98.06 85 LEU A C 1
ATOM 680 O O . LEU A 1 85 ? -4.363 9.43 0.929 1 98.06 85 LEU A O 1
ATOM 684 N N . HIS A 1 86 ? -2.9 9.875 -0.711 1 95.5 86 HIS A N 1
ATOM 685 C CA . HIS A 1 86 ? -3.312 8.727 -1.518 1 95.5 86 HIS A CA 1
ATOM 686 C C . HIS A 1 86 ? -3.066 7.418 -0.781 1 95.5 86 HIS A C 1
ATOM 688 O O . HIS A 1 86 ? -3.961 6.574 -0.69 1 95.5 86 HIS A O 1
ATOM 694 N N . VAL A 1 87 ? -1.841 7.277 -0.265 1 94.88 87 VAL A N 1
ATOM 695 C CA . VAL A 1 87 ? -1.458 6.047 0.421 1 94.88 87 VAL A CA 1
ATOM 696 C C . VAL A 1 87 ? -2.375 5.816 1.619 1 94.88 87 VAL A C 1
ATOM 698 O O . VAL A 1 87 ? -2.867 4.703 1.827 1 94.88 87 VAL A O 1
ATOM 701 N N . ALA A 1 88 ? -2.656 6.879 2.35 1 96 88 ALA A N 1
ATOM 702 C CA . ALA A 1 88 ? -3.523 6.793 3.523 1 96 88 ALA A CA 1
ATOM 703 C C . ALA A 1 88 ? -4.934 6.359 3.133 1 96 88 ALA A C 1
ATOM 705 O O . ALA A 1 88 ? -5.535 5.516 3.803 1 96 88 ALA A O 1
ATOM 706 N N . ALA A 1 89 ? -5.426 6.922 2.105 1 94.69 89 ALA A N 1
ATOM 707 C CA . ALA A 1 89 ? -6.777 6.598 1.657 1 94.69 89 ALA A CA 1
ATOM 708 C C . ALA A 1 89 ? -6.863 5.156 1.172 1 94.69 89 ALA A C 1
ATOM 710 O O . ALA A 1 89 ? -7.871 4.48 1.387 1 94.69 89 ALA A O 1
ATOM 711 N N . MET A 1 90 ? -5.832 4.711 0.561 1 90.75 90 MET A N 1
ATOM 712 C CA . MET A 1 90 ? -5.828 3.389 -0.056 1 90.75 90 MET A CA 1
ATOM 713 C C . MET A 1 90 ? -5.617 2.301 0.991 1 90.75 90 MET A C 1
ATOM 715 O O . MET A 1 90 ? -6.211 1.225 0.903 1 90.75 90 MET A O 1
ATOM 719 N N . TRP A 1 91 ? -4.777 2.611 1.964 1 90.06 91 TRP A N 1
ATOM 720 C CA . TRP A 1 91 ? -4.352 1.524 2.836 1 90.06 91 TRP A CA 1
ATOM 721 C C . TRP A 1 91 ? -4.867 1.729 4.258 1 90.06 91 TRP A C 1
ATOM 723 O O . TRP A 1 91 ? -4.785 0.824 5.09 1 90.06 91 TRP A O 1
ATOM 733 N N . GLY A 1 92 ? -5.359 2.951 4.508 1 90.75 92 GLY A N 1
ATOM 734 C CA . GLY A 1 92 ? -6.055 3.178 5.766 1 90.75 92 GLY A CA 1
ATOM 735 C C . GLY A 1 92 ? -5.172 3.789 6.836 1 90.75 92 GLY A C 1
ATOM 736 O O . GLY A 1 92 ? -4.008 3.408 6.977 1 90.75 92 GLY A O 1
ATOM 737 N N . VAL A 1 93 ? -5.723 4.711 7.52 1 93.81 93 VAL A N 1
ATOM 738 C CA . VAL A 1 93 ? -5.156 5.32 8.719 1 93.81 93 VAL A CA 1
ATOM 739 C C . VAL A 1 93 ? -6.277 5.719 9.672 1 93.81 93 VAL A C 1
ATOM 741 O O . VAL A 1 93 ? -7.457 5.66 9.312 1 93.81 93 VAL A O 1
ATOM 744 N N . SER A 1 94 ? -5.898 6.023 10.898 1 93.56 94 SER A N 1
ATOM 745 C CA . SER A 1 94 ? -6.906 6.504 11.836 1 93.56 94 SER A CA 1
ATOM 746 C C . SER A 1 94 ? -7.527 7.812 11.359 1 93.56 94 SER A C 1
ATOM 748 O O . SER A 1 94 ? -6.945 8.516 10.531 1 93.56 94 SER A O 1
ATOM 750 N N . GLN A 1 95 ? -8.688 8.117 11.906 1 95 95 GLN A N 1
ATOM 751 C CA . GLN A 1 95 ? -9.344 9.375 11.57 1 95 95 GLN A CA 1
ATOM 752 C C . GLN A 1 95 ? -8.469 10.57 11.938 1 95 95 GLN A C 1
ATOM 754 O O . GLN A 1 95 ? -8.422 11.555 11.203 1 95 95 GLN A O 1
ATOM 759 N N . ASN A 1 96 ? -7.801 10.43 13.078 1 95.75 96 ASN A N 1
ATOM 760 C CA . ASN A 1 96 ? -6.941 11.523 13.523 1 95.75 96 ASN A CA 1
ATOM 761 C C . ASN A 1 96 ? -5.812 11.789 12.523 1 95.75 96 ASN A C 1
ATOM 763 O O . ASN A 1 96 ? -5.531 12.945 12.195 1 95.75 96 ASN A O 1
ATOM 767 N N . VAL A 1 97 ? -5.184 10.742 12.031 1 97 97 VAL A N 1
ATOM 768 C CA . VAL A 1 97 ? -4.09 10.883 11.078 1 97 97 VAL A CA 1
ATOM 769 C C . VAL A 1 97 ? -4.629 11.383 9.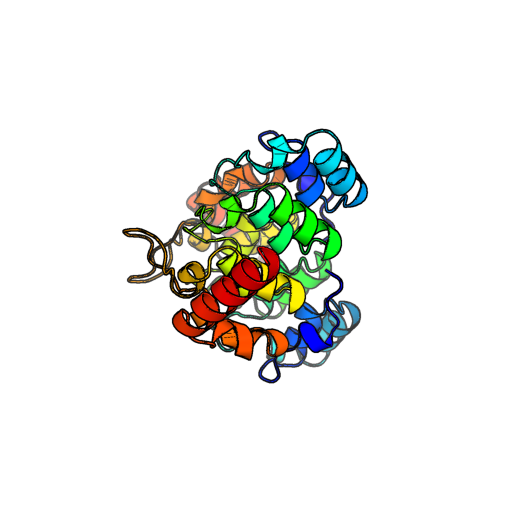742 1 97 97 VAL A C 1
ATOM 771 O O . VAL A 1 97 ? -4.031 12.258 9.117 1 97 97 VAL A O 1
ATOM 774 N N . MET A 1 98 ? -5.777 10.828 9.328 1 97.31 98 MET A N 1
ATOM 775 C CA . MET A 1 98 ? -6.398 11.258 8.078 1 97.31 98 MET A CA 1
ATOM 776 C C . MET A 1 98 ? -6.688 12.758 8.109 1 97.31 98 MET A C 1
ATOM 778 O O . MET A 1 98 ? -6.344 13.477 7.172 1 97.31 98 MET A O 1
ATOM 782 N N . GLU A 1 99 ? -7.258 13.195 9.18 1 98.06 99 GLU A N 1
ATOM 783 C CA . GLU A 1 99 ? -7.566 14.617 9.336 1 98.06 99 GLU A CA 1
ATOM 784 C C . GLU A 1 99 ? -6.301 15.469 9.289 1 98.06 99 GLU A C 1
ATOM 786 O O . GLU A 1 99 ? -6.266 16.5 8.617 1 98.06 99 GLU A O 1
ATOM 791 N N . ALA A 1 100 ? -5.301 15.055 9.992 1 98.06 100 ALA A N 1
ATOM 792 C CA . ALA A 1 100 ? -4.043 15.789 10.023 1 98.06 100 ALA A CA 1
ATOM 793 C C . ALA A 1 100 ? -3.445 15.914 8.625 1 98.06 100 ALA A C 1
ATOM 795 O O . ALA A 1 100 ? -2.947 16.969 8.242 1 98.06 100 ALA A O 1
ATOM 796 N N . LEU A 1 101 ? -3.486 14.82 7.848 1 98.5 101 LEU A N 1
ATOM 797 C CA . LEU A 1 101 ? -2.955 14.828 6.488 1 98.5 101 LEU A CA 1
ATOM 798 C C . LEU A 1 101 ? -3.732 1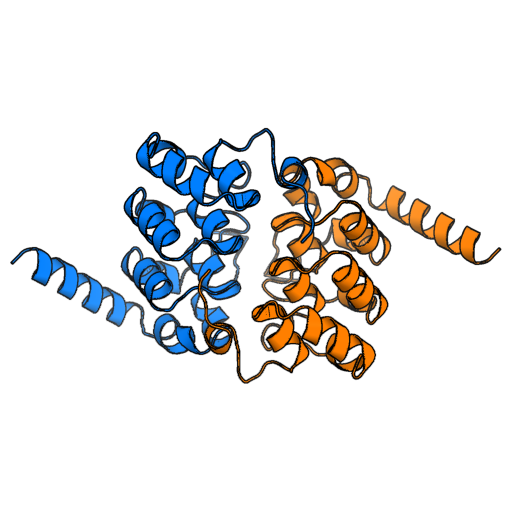5.805 5.609 1 98.5 101 LEU A C 1
ATOM 800 O O . LEU A 1 101 ? -3.137 16.562 4.844 1 98.5 101 LEU A O 1
ATOM 804 N N . ILE A 1 102 ? -5.059 15.781 5.727 1 98.62 102 ILE A N 1
ATOM 805 C CA . ILE A 1 102 ? -5.902 16.641 4.914 1 98.62 102 ILE A CA 1
ATOM 806 C C . ILE A 1 102 ? -5.645 18.109 5.277 1 98.62 102 ILE A C 1
ATOM 808 O O . ILE A 1 102 ? -5.477 18.953 4.395 1 98.62 102 ILE A O 1
ATOM 812 N N . LEU A 1 103 ? -5.551 18.375 6.523 1 98.31 103 LEU A N 1
ATOM 813 C CA . LEU A 1 103 ? -5.344 19.75 6.973 1 98.31 103 LEU A CA 1
ATOM 814 C C . LEU A 1 103 ? -3.975 20.266 6.543 1 98.31 103 LEU A C 1
ATOM 816 O O . LEU A 1 103 ? -3.812 21.453 6.258 1 98.31 103 LEU A O 1
ATOM 820 N N . ALA A 1 104 ? -3.01 19.406 6.512 1 97.69 104 ALA A N 1
ATOM 821 C CA . ALA A 1 104 ? -1.682 19.812 6.059 1 97.69 104 ALA A CA 1
ATOM 822 C C . ALA A 1 104 ? -1.714 20.266 4.605 1 97.69 104 ALA A C 1
ATOM 824 O O . ALA A 1 104 ? -1.011 21.219 4.227 1 97.69 104 ALA A O 1
ATOM 825 N N . TYR A 1 105 ? -2.535 19.609 3.775 1 98.25 105 TYR A N 1
ATOM 826 C CA . TYR A 1 105 ? -2.641 19.953 2.361 1 98.25 105 TYR A CA 1
ATOM 827 C C . TYR A 1 105 ? -4.02 19.594 1.815 1 98.25 105 TYR A C 1
ATOM 829 O O . TYR A 1 105 ? -4.172 18.609 1.089 1 98.25 105 TYR A O 1
ATOM 837 N N . PRO A 1 106 ? -5 20.406 2.025 1 98.12 106 PRO A N 1
ATOM 838 C CA . PRO A 1 106 ? -6.383 20.109 1.64 1 98.12 106 PRO A CA 1
ATOM 839 C C . PRO A 1 106 ? -6.539 19.875 0.14 1 98.12 106 PRO A C 1
ATOM 841 O O . PRO A 1 106 ? -7.352 19.047 -0.273 1 98.12 106 PRO A O 1
ATOM 844 N N . TYR A 1 107 ? -5.762 20.516 -0.674 1 97.19 107 TYR A N 1
ATOM 845 C CA . TYR A 1 107 ? -5.879 20.391 -2.123 1 97.19 107 TYR A CA 1
ATOM 846 C C . TYR A 1 107 ? -5.488 18.984 -2.58 1 97.19 107 TYR A C 1
ATOM 848 O O . TYR A 1 107 ? -5.805 18.578 -3.701 1 97.19 107 TYR A O 1
ATOM 856 N N . GLY A 1 108 ? -4.785 18.266 -1.717 1 97.25 108 GLY A N 1
ATOM 857 C CA . GLY A 1 108 ? -4.402 16.891 -2.027 1 97.25 108 GLY A CA 1
ATOM 858 C C . GLY A 1 108 ? -5.594 15.969 -2.217 1 97.25 108 GLY A C 1
ATOM 859 O O . GLY A 1 108 ? -5.484 14.938 -2.881 1 97.25 108 GLY A O 1
ATOM 860 N N . LEU A 1 109 ? -6.73 16.312 -1.704 1 97.94 109 LEU A N 1
ATOM 861 C CA . LEU A 1 109 ? -7.941 15.508 -1.803 1 97.94 109 LEU A CA 1
ATOM 862 C C . LEU A 1 109 ? -8.336 15.289 -3.262 1 97.94 109 LEU A C 1
ATOM 864 O O . LEU A 1 109 ? -8.852 14.227 -3.617 1 97.94 109 LEU A O 1
ATOM 868 N N . ASP A 1 110 ? -7.996 16.281 -4.066 1 95.06 110 ASP A N 1
ATOM 869 C CA . ASP A 1 110 ? -8.453 16.266 -5.453 1 95.06 110 ASP A CA 1
ATOM 870 C C . ASP A 1 110 ? -7.289 16.016 -6.41 1 95.06 110 ASP A C 1
ATOM 872 O O . ASP A 1 110 ? -7.422 16.203 -7.621 1 95.06 110 ASP A O 1
ATOM 876 N N . ASP A 1 111 ? -6.172 15.617 -5.926 1 94.06 111 ASP A N 1
ATOM 877 C CA . ASP A 1 111 ? -4.973 15.398 -6.727 1 94.06 111 ASP A CA 1
ATOM 878 C C . ASP A 1 111 ? -5.059 14.086 -7.5 1 94.06 111 ASP A C 1
ATOM 880 O O . ASP A 1 111 ? -5.137 13.016 -6.902 1 94.06 111 ASP A O 1
ATOM 884 N N . SER A 1 112 ? -5.133 14.125 -8.766 1 87.38 112 SER A N 1
ATOM 885 C CA . SER A 1 112 ? -5.207 12.922 -9.578 1 87.38 112 SER A CA 1
ATOM 886 C C . SER A 1 112 ? -3.859 12.602 -10.227 1 87.38 112 SER A C 1
ATOM 888 O O . SER A 1 112 ? -3.785 11.812 -11.164 1 87.38 112 SER A O 1
ATOM 890 N N . GLY A 1 113 ? -2.822 13.164 -9.648 1 80.81 113 GLY A N 1
ATOM 891 C CA . GLY A 1 113 ? -1.492 12.953 -10.195 1 80.81 113 GLY A CA 1
ATOM 892 C C . GLY A 1 113 ? -1.143 13.914 -11.312 1 80.81 113 GLY A C 1
ATOM 893 O O . GLY A 1 113 ? -1.9 14.844 -11.594 1 80.81 113 GLY A O 1
ATOM 894 N N . GLN A 1 114 ? 0.148 13.977 -11.602 1 67.12 114 GLN A N 1
ATOM 895 C CA . GLN A 1 114 ? 0.649 14.867 -12.641 1 67.12 114 GLN A CA 1
ATOM 896 C C . GLN A 1 114 ? 0.766 14.141 -13.984 1 67.12 114 GLN A C 1
ATOM 898 O O . GLN A 1 114 ? 1.071 12.953 -14.023 1 67.12 114 GLN A O 1
ATOM 903 N N . ASN A 1 115 ? 0.563 14.961 -14.992 1 57.88 115 ASN A N 1
ATOM 904 C CA . ASN A 1 115 ? 0.885 14.594 -16.359 1 57.88 115 ASN A CA 1
ATOM 905 C C . ASN A 1 115 ? 0.207 13.289 -16.781 1 57.88 115 ASN A C 1
ATOM 907 O O . ASN A 1 115 ? -0.864 12.961 -16.266 1 57.88 115 ASN A O 1
ATOM 911 N N . SER A 1 116 ? 0.877 12.43 -17.531 1 52.31 116 SER A N 1
ATOM 912 C CA . SER A 1 116 ? 0.543 11.203 -18.25 1 52.31 116 SER A CA 1
ATOM 913 C C . SER A 1 116 ? 0.253 10.055 -17.281 1 52.31 116 SER A C 1
ATOM 915 O O . SER A 1 116 ? -0.18 8.984 -17.688 1 52.31 116 SER A O 1
ATOM 917 N N . HIS A 1 117 ? 0.491 10.273 -16 1 57.59 117 HIS A N 1
ATOM 918 C CA . HIS A 1 117 ? 0.188 9.172 -15.102 1 57.59 117 HIS A CA 1
ATOM 919 C C . HIS A 1 117 ? -0.961 9.523 -14.164 1 57.59 117 HIS A C 1
ATOM 921 O O . HIS A 1 117 ? -0.747 9.742 -12.969 1 57.59 117 HIS A O 1
ATOM 927 N N . LYS A 1 118 ? -2.064 9.875 -14.891 1 58.16 118 LYS A N 1
ATOM 928 C CA . LYS A 1 118 ? -3.232 10.25 -14.102 1 58.16 118 LYS A CA 1
ATOM 929 C C . LYS A 1 118 ? -3.83 9.039 -13.383 1 58.16 118 LYS A C 1
ATOM 931 O O . LYS A 1 118 ? -4.031 7.992 -14 1 58.16 118 LYS A O 1
ATOM 936 N N . GLY A 1 119 ? -3.746 9.094 -12.203 1 70.75 119 GLY A N 1
ATOM 937 C CA . GLY A 1 119 ? -4.43 8.102 -11.391 1 70.75 119 GLY A CA 1
ATOM 938 C C . GLY A 1 119 ? -5.652 8.656 -10.68 1 70.75 119 GLY A C 1
ATOM 939 O O . GLY A 1 119 ? -6.348 9.523 -11.211 1 70.75 119 GLY A O 1
ATOM 940 N N . ARG A 1 120 ? -6.148 8.047 -9.742 1 84 120 ARG A N 1
ATOM 941 C CA . ARG A 1 120 ? -7.32 8.414 -8.953 1 84 120 ARG A CA 1
ATOM 942 C C . ARG A 1 120 ? -6.93 9.305 -7.777 1 84 120 ARG A C 1
ATOM 944 O O . ARG A 1 120 ? -5.832 9.18 -7.23 1 84 120 ARG A O 1
ATOM 951 N N . SER A 1 121 ? -7.793 10.266 -7.566 1 92.69 121 SER A N 1
ATOM 952 C CA . SER A 1 121 ? -7.586 11.133 -6.41 1 92.69 121 SER A CA 1
ATOM 953 C C . SER A 1 121 ? -7.785 10.367 -5.105 1 92.69 121 SER A C 1
ATOM 955 O O . SER A 1 121 ? -8.43 9.312 -5.09 1 92.69 121 SER A O 1
ATOM 957 N N . PRO A 1 122 ? -7.219 10.891 -3.984 1 95.44 122 PRO A N 1
ATOM 958 C CA . PRO A 1 122 ? -7.508 10.273 -2.689 1 95.44 122 PRO A CA 1
ATOM 959 C C . PRO A 1 122 ? -9.008 10.164 -2.41 1 95.44 122 PRO A C 1
ATOM 961 O O . PRO A 1 122 ? -9.469 9.148 -1.882 1 95.44 122 PRO A O 1
ATOM 964 N N . ARG A 1 123 ? -9.758 11.172 -2.82 1 95.75 123 ARG A N 1
ATOM 965 C CA . ARG A 1 123 ? -11.203 11.188 -2.617 1 95.75 123 ARG A CA 1
ATOM 966 C C . ARG A 1 123 ? -11.867 9.984 -3.291 1 95.75 123 ARG A C 1
ATOM 968 O O . ARG A 1 123 ? -12.859 9.453 -2.787 1 95.75 123 ARG A O 1
ATOM 975 N N . HIS A 1 124 ? -11.336 9.578 -4.363 1 91.75 124 HIS A N 1
ATOM 976 C CA . HIS A 1 124 ? -11.859 8.414 -5.074 1 91.75 124 HIS A CA 1
ATOM 977 C C . HIS A 1 124 ? -11.914 7.191 -4.164 1 91.75 124 HIS A C 1
ATOM 979 O O . HIS A 1 124 ? -12.812 6.355 -4.293 1 91.75 124 HIS A O 1
ATOM 985 N N . PHE A 1 125 ? -11.07 7.113 -3.199 1 92 125 PHE A N 1
ATOM 986 C CA . PHE A 1 125 ? -10.938 5.918 -2.377 1 92 125 PHE A CA 1
ATOM 987 C C . PHE A 1 125 ? -11.711 6.066 -1.074 1 92 125 PHE A C 1
ATOM 989 O O . PHE A 1 125 ? -11.508 5.297 -0.132 1 92 125 PHE A O 1
ATOM 996 N N . SER A 1 126 ? -12.602 7.023 -1.009 1 92.94 126 SER A N 1
ATOM 997 C CA . SER A 1 126 ? -13.289 7.355 0.235 1 92.94 126 SER A CA 1
ATOM 998 C C . SER A 1 126 ? -14.102 6.172 0.751 1 92.94 126 SER A C 1
ATOM 1000 O O . SER A 1 126 ? -14.336 6.051 1.956 1 92.94 126 SER A O 1
ATOM 1002 N N . GLY A 1 127 ? -14.461 5.254 -0.102 1 87.81 127 GLY A N 1
ATOM 1003 C CA . GLY A 1 127 ? -15.312 4.141 0.288 1 87.81 127 GLY A CA 1
ATOM 1004 C C . GLY A 1 127 ? -14.531 2.959 0.837 1 87.81 127 GLY A C 1
ATOM 1005 O O . GLY A 1 127 ? -15.125 1.986 1.311 1 87.81 127 GLY A O 1
ATOM 1006 N N . ARG A 1 128 ? -13.219 2.998 0.885 1 88.62 128 ARG A N 1
ATOM 1007 C CA . ARG A 1 128 ? -12.422 1.832 1.238 1 88.62 128 ARG A CA 1
ATOM 1008 C C . ARG A 1 128 ? -12.469 1.566 2.74 1 88.62 128 ARG A C 1
ATOM 1010 O O . ARG A 1 128 ? -12.43 0.414 3.174 1 88.62 128 ARG A O 1
ATOM 1017 N N . PHE A 1 129 ? -12.477 2.619 3.523 1 89.69 129 PHE A N 1
ATOM 1018 C CA . PHE A 1 129 ? -12.586 2.541 4.977 1 89.69 129 PHE A CA 1
ATOM 1019 C C . PHE A 1 129 ? -13.688 3.459 5.484 1 89.69 129 PHE A C 1
ATOM 1021 O O . PHE A 1 129 ? -13.547 4.684 5.457 1 89.69 129 PHE A O 1
ATOM 1028 N N . GLU A 1 130 ? -14.656 2.906 6.047 1 88.06 130 GLU A N 1
ATOM 1029 C CA . GLU A 1 130 ? -15.875 3.631 6.406 1 88.06 130 GLU A CA 1
ATOM 1030 C C . GLU A 1 130 ? -15.57 4.758 7.391 1 88.06 130 GLU A C 1
ATOM 1032 O O . GLU A 1 130 ? -16.141 5.852 7.281 1 88.06 130 GLU A O 1
ATOM 1037 N N . HIS A 1 131 ? -14.711 4.539 8.32 1 91 131 HIS A N 1
ATOM 1038 C CA . HIS A 1 131 ? -14.453 5.52 9.367 1 91 131 HIS A CA 1
ATOM 1039 C C . HIS A 1 131 ? -13.781 6.766 8.805 1 91 131 HIS A C 1
ATOM 1041 O O . HIS A 1 131 ? -13.75 7.812 9.453 1 91 131 HIS A O 1
ATOM 1047 N N . ASN A 1 132 ? -13.234 6.734 7.574 1 94.06 132 ASN A N 1
ATOM 1048 C CA . ASN A 1 132 ? -12.555 7.875 6.965 1 94.06 132 ASN A CA 1
ATOM 1049 C C . ASN A 1 132 ? -13.383 8.477 5.836 1 94.06 132 ASN A C 1
ATOM 1051 O O . ASN A 1 132 ? -13.008 9.5 5.262 1 94.06 132 ASN A O 1
ATOM 1055 N N . ARG A 1 133 ? -14.539 7.863 5.484 1 93.88 133 ARG A N 1
ATOM 1056 C CA . ARG A 1 133 ? -15.328 8.242 4.32 1 93.88 133 ARG A CA 1
ATOM 1057 C C . ARG A 1 133 ? -15.75 9.711 4.398 1 93.88 133 ARG A C 1
ATOM 1059 O O . ARG A 1 133 ? -15.539 10.477 3.457 1 93.88 133 ARG A O 1
ATOM 1066 N N . ALA A 1 134 ? -16.266 10.125 5.512 1 96.44 134 ALA A N 1
ATOM 1067 C CA . ALA A 1 134 ? -16.781 11.484 5.664 1 96.44 134 ALA A CA 1
ATOM 1068 C C . ALA A 1 134 ? -15.672 12.516 5.516 1 96.44 134 ALA A C 1
ATOM 1070 O O . ALA A 1 134 ? -15.891 13.586 4.945 1 96.44 134 ALA A O 1
ATOM 1071 N N . LEU A 1 135 ? -14.516 12.25 6.039 1 97.94 135 LEU A N 1
ATOM 1072 C CA . LEU A 1 135 ? -13.391 13.172 5.941 1 97.94 135 LEU A CA 1
ATOM 1073 C C . LEU A 1 135 ? -12.961 13.352 4.492 1 97.94 135 LEU A C 1
ATOM 1075 O O . LEU A 1 135 ? -12.727 14.477 4.047 1 97.94 135 LEU A O 1
ATOM 1079 N N . LEU A 1 136 ? -12.906 12.273 3.764 1 97.75 136 LEU A N 1
ATOM 1080 C CA . LEU A 1 136 ? -12.43 12.297 2.385 1 97.75 136 LEU A CA 1
ATOM 1081 C C . LEU A 1 136 ? -13.477 12.906 1.457 1 97.75 136 LEU A C 1
ATOM 1083 O O . LEU A 1 136 ? -13.133 13.5 0.431 1 97.75 136 LEU A O 1
ATOM 1087 N N . GLU A 1 137 ? -14.703 12.797 1.805 1 98.06 137 GLU A N 1
ATOM 1088 C CA . GLU A 1 137 ? -15.773 13.266 0.926 1 98.06 137 GLU A CA 1
ATOM 1089 C C . GLU A 1 137 ? -16.125 14.719 1.209 1 98.06 137 GLU A C 1
ATOM 1091 O O . GLU A 1 137 ? -16.797 15.367 0.406 1 98.06 137 GLU A O 1
ATOM 1096 N N . ARG A 1 138 ? -15.727 15.25 2.377 1 98.5 138 ARG A N 1
ATOM 1097 C CA . ARG A 1 138 ? -15.922 16.672 2.658 1 98.5 138 ARG A CA 1
ATOM 1098 C C . ARG A 1 138 ? -15.25 17.531 1.602 1 98.5 138 ARG A C 1
ATOM 1100 O O . ARG A 1 138 ? -14.133 17.234 1.163 1 98.5 138 ARG A O 1
ATOM 1107 N N . SER A 1 139 ? -15.883 18.625 1.247 1 98.12 139 SER A N 1
ATOM 1108 C CA . SER A 1 139 ? -15.344 19.438 0.161 1 98.12 139 SER A CA 1
ATOM 1109 C C . SER A 1 139 ? -14.008 20.062 0.547 1 98.12 139 SER A C 1
ATOM 1111 O O . SER A 1 139 ? -13.773 20.359 1.72 1 98.12 139 SER A O 1
ATOM 1113 N N . THR A 1 140 ? -13.234 20.234 -0.458 1 98.31 140 THR A N 1
ATOM 1114 C CA . THR A 1 140 ? -11.938 20.875 -0.241 1 98.31 140 THR A CA 1
ATOM 1115 C C . THR A 1 140 ? -12.117 22.281 0.323 1 98.31 140 THR A C 1
ATOM 1117 O O . THR A 1 140 ? -11.352 22.703 1.195 1 98.31 140 THR A O 1
ATOM 1120 N N . GLU A 1 141 ? -13.109 22.969 -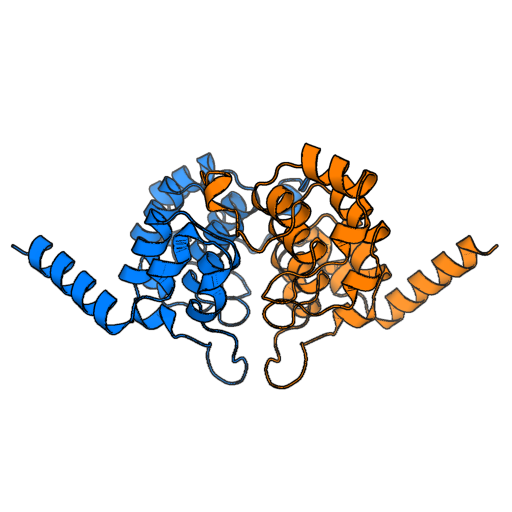0.121 1 97.81 141 GLU A N 1
ATOM 1121 C CA . GLU A 1 141 ? -13.406 24.312 0.367 1 97.81 141 GLU A CA 1
ATOM 1122 C C . GLU A 1 141 ? -13.703 24.312 1.863 1 97.81 141 GLU A C 1
ATOM 1124 O O . GLU A 1 141 ? -13.25 25.188 2.596 1 97.81 141 GLU A O 1
ATOM 1129 N N . GLU A 1 142 ? -14.438 23.344 2.279 1 98.25 142 GLU A N 1
ATOM 1130 C CA . GLU A 1 142 ? -14.75 23.234 3.701 1 98.25 142 GLU A CA 1
ATOM 1131 C C . GLU A 1 142 ? -13.492 22.984 4.523 1 98.25 142 GLU A C 1
ATOM 1133 O O . GLU A 1 142 ? -13.32 23.547 5.605 1 98.25 142 GLU A O 1
ATOM 1138 N N . TRP A 1 143 ? -12.602 22.172 4.02 1 98.44 143 TRP A N 1
ATOM 1139 C CA . TRP A 1 143 ? -11.359 21.875 4.738 1 98.44 143 TRP A CA 1
ATOM 1140 C C . TRP A 1 143 ? -10.469 23.109 4.801 1 98.44 143 TRP A C 1
ATOM 1142 O O . TRP A 1 143 ? -9.789 23.344 5.801 1 98.44 143 TRP A O 1
ATOM 1152 N N . GLU A 1 144 ? -10.477 23.891 3.734 1 97.38 144 GLU A N 1
ATOM 1153 C CA . GLU A 1 144 ? -9.727 25.141 3.746 1 97.38 144 GLU A CA 1
ATOM 1154 C C . GLU A 1 144 ? -10.234 26.078 4.836 1 97.38 144 GLU A C 1
ATOM 1156 O O . GLU A 1 144 ? -9.445 26.75 5.504 1 97.38 144 GLU A O 1
ATOM 1161 N N . GLN A 1 145 ? -11.508 26.094 4.977 1 97.5 145 GLN A N 1
ATOM 1162 C CA . GLN A 1 145 ? -12.117 26.938 6.008 1 97.5 145 GLN A CA 1
ATOM 1163 C C . GLN A 1 145 ? -11.734 26.453 7.406 1 97.5 145 GLN A C 1
ATOM 1165 O O . GLN A 1 145 ? -11.383 27.25 8.273 1 97.5 145 GLN A O 1
ATOM 1170 N N . ILE A 1 146 ? -11.852 25.188 7.594 1 97.56 146 ILE A N 1
ATOM 1171 C CA . ILE A 1 146 ? -11.484 24.609 8.883 1 97.56 146 ILE A CA 1
ATOM 1172 C C . ILE A 1 146 ? -10.023 24.922 9.195 1 97.56 146 ILE A C 1
ATOM 1174 O O . ILE A 1 146 ? -9.695 25.312 10.32 1 97.56 146 ILE A O 1
ATOM 1178 N N . LYS A 1 147 ? -9.148 24.75 8.18 1 96.56 147 LYS A N 1
ATOM 1179 C CA . LYS A 1 147 ? -7.73 25.031 8.359 1 96.56 147 LYS A CA 1
ATOM 1180 C C . LYS A 1 147 ? -7.504 26.5 8.742 1 96.56 147 LYS A C 1
ATOM 1182 O O . LYS A 1 147 ? -6.719 26.797 9.641 1 96.56 147 LYS A O 1
ATOM 1187 N N . ALA A 1 148 ? -8.203 27.391 8.055 1 95.62 148 ALA A N 1
ATOM 1188 C CA . ALA A 1 148 ? -8.086 28.812 8.328 1 95.62 148 ALA A CA 1
ATOM 1189 C C . ALA A 1 148 ? -8.539 29.141 9.742 1 95.62 148 ALA A C 1
ATOM 1191 O O . ALA A 1 148 ? -7.902 29.938 10.445 1 95.62 148 ALA A O 1
ATOM 1192 N N . GLU A 1 149 ? -9.609 28.516 10.156 1 94.56 149 GLU A N 1
ATOM 1193 C CA . GLU A 1 149 ? -10.148 28.734 11.492 1 94.56 149 GLU A CA 1
ATOM 1194 C C . GLU A 1 149 ? -9.195 28.234 12.57 1 94.56 149 GLU A C 1
ATOM 1196 O O . GLU A 1 149 ? -9.016 28.891 13.602 1 94.56 149 GLU A O 1
ATOM 1201 N N . ARG A 1 150 ? -8.586 27.188 12.312 1 92.31 150 ARG A N 1
ATOM 1202 C CA . ARG A 1 150 ? -7.664 26.609 13.273 1 92.31 150 ARG A CA 1
ATOM 1203 C C . ARG A 1 150 ? -6.379 27.422 13.367 1 92.31 150 ARG A C 1
ATOM 1205 O O . ARG A 1 150 ? -5.785 27.531 14.438 1 92.31 150 ARG A O 1
ATOM 1212 N N . ASN A 1 151 ? -5.922 27.922 12.219 1 88.56 151 ASN A N 1
ATOM 1213 C CA . ASN A 1 151 ? -4.734 28.766 12.203 1 88.56 151 ASN A CA 1
ATOM 1214 C C . ASN A 1 151 ? -5.008 30.141 12.82 1 88.56 151 ASN A C 1
ATOM 1216 O O . ASN A 1 151 ? -4.105 30.766 13.383 1 88.56 151 ASN A O 1
ATOM 1220 N N . GLY A 1 152 ? -6.23 30.703 12.547 1 82.44 152 GLY A N 1
ATOM 1221 C CA . GLY A 1 152 ? -6.621 31.969 13.148 1 82.44 152 GLY A CA 1
ATOM 1222 C C . GLY A 1 152 ? -6.824 31.875 14.648 1 82.44 152 GLY A C 1
ATOM 1223 O O . GLY A 1 152 ? -6.445 32.781 15.391 1 82.44 152 GLY A O 1
ATOM 1224 N N . THR A 1 153 ? -7.477 30.828 14.984 1 72.56 153 THR A N 1
ATOM 1225 C CA . THR A 1 153 ? -7.672 30.641 16.422 1 72.56 153 THR A CA 1
ATOM 1226 C C . THR A 1 153 ? -6.332 30.422 17.125 1 72.56 153 THR A C 1
ATOM 1228 O O . THR A 1 153 ? -6.152 30.844 18.266 1 72.56 153 THR A O 1
ATOM 1231 N N . ALA A 1 154 ? -5.418 29.75 16.484 1 63.53 154 ALA A N 1
ATOM 1232 C CA . ALA A 1 154 ? -4.094 29.547 17.078 1 63.53 154 ALA A CA 1
ATOM 1233 C C . ALA A 1 154 ? -3.332 30.859 17.172 1 63.53 154 ALA A C 1
ATOM 1235 O O . ALA A 1 154 ? -2.508 31.047 18.078 1 63.53 154 ALA A O 1
ATOM 1236 N N . LYS A 1 155 ? -3.473 31.844 16.281 1 60.84 155 LYS A N 1
ATOM 1237 C CA . LYS A 1 155 ? -2.799 33.156 16.266 1 60.84 155 LYS A CA 1
ATOM 1238 C C . LYS A 1 155 ? -3.455 34.125 17.25 1 60.84 155 LYS A C 1
ATOM 1240 O O . LYS A 1 155 ? -2.916 35.188 17.516 1 60.84 155 LYS A O 1
ATOM 1245 N N . LYS A 1 156 ? -4.652 33.844 17.828 1 51.72 156 LYS A N 1
ATOM 1246 C CA . LYS A 1 156 ? -5.191 34.719 18.844 1 51.72 156 LYS A CA 1
ATOM 1247 C C . LYS A 1 156 ? -4.75 34.281 20.234 1 51.72 156 LYS A C 1
ATOM 1249 O O . LYS A 1 156 ? -4.695 33.094 20.531 1 51.72 156 LYS A O 1
ATOM 1254 N N . MET B 1 1 ? 0.044 0.666 13.492 1 49.12 1 MET B N 1
ATOM 1255 C CA . MET B 1 1 ? -1.275 1.222 13.203 1 49.12 1 MET B CA 1
ATOM 1256 C C . MET B 1 1 ? -2.342 0.576 14.078 1 49.12 1 MET B C 1
ATOM 1258 O O . MET B 1 1 ? -2.459 -0.65 14.117 1 49.12 1 MET B O 1
ATOM 1262 N N . THR B 1 2 ? -2.547 1.416 15.102 1 56.06 2 THR B N 1
ATOM 1263 C CA . THR B 1 2 ? -3.463 1.088 16.188 1 56.06 2 THR B CA 1
ATOM 1264 C C . THR B 1 2 ? -4.906 1.062 15.695 1 56.06 2 THR B C 1
ATOM 1266 O O . THR B 1 2 ? -5.84 1.238 16.484 1 56.06 2 THR B O 1
ATOM 1269 N N . LEU B 1 3 ? -5.051 0.841 14.367 1 66.06 3 LEU B N 1
ATOM 1270 C CA . LEU B 1 3 ? -6.453 0.863 13.969 1 66.06 3 LEU B CA 1
ATOM 1271 C C . LEU B 1 3 ? -7.211 -0.314 14.578 1 66.06 3 LEU B C 1
ATOM 1273 O O . LEU B 1 3 ? -6.672 -1.418 14.68 1 66.06 3 LEU B O 1
ATOM 1277 N N . SER B 1 4 ? -8.289 0.078 15.164 1 73.06 4 SER B N 1
ATOM 1278 C CA . SER B 1 4 ? -9.18 -0.979 15.625 1 73.06 4 SER B CA 1
ATOM 1279 C C . SER B 1 4 ? -9.75 -1.774 14.461 1 73.06 4 SER B C 1
ATOM 1281 O O . SER B 1 4 ? -9.805 -1.28 13.328 1 73.06 4 SER B O 1
ATOM 1283 N N . PRO B 1 5 ? -10.016 -3.016 14.664 1 69 5 PRO B N 1
ATOM 1284 C CA . PRO B 1 5 ? -10.609 -3.826 13.602 1 69 5 PRO B CA 1
ATOM 1285 C C . PRO B 1 5 ? -11.797 -3.139 12.93 1 69 5 PRO B C 1
ATOM 1287 O O . PRO B 1 5 ? -11.969 -3.248 11.711 1 69 5 PRO B O 1
ATOM 1290 N N . SER B 1 6 ? -12.531 -2.439 13.703 1 69.38 6 SER B N 1
ATOM 1291 C CA . SER B 1 6 ? -13.695 -1.76 13.148 1 69.38 6 SER B CA 1
ATOM 1292 C C . SER B 1 6 ? -13.281 -0.621 12.219 1 69.38 6 SER B C 1
ATOM 1294 O O . SER B 1 6 ? -14.023 -0.261 11.305 1 69.38 6 SER B O 1
ATOM 1296 N N . GLU B 1 7 ? -12.133 -0.119 12.461 1 74.94 7 GLU B N 1
ATOM 1297 C CA . GLU B 1 7 ? -1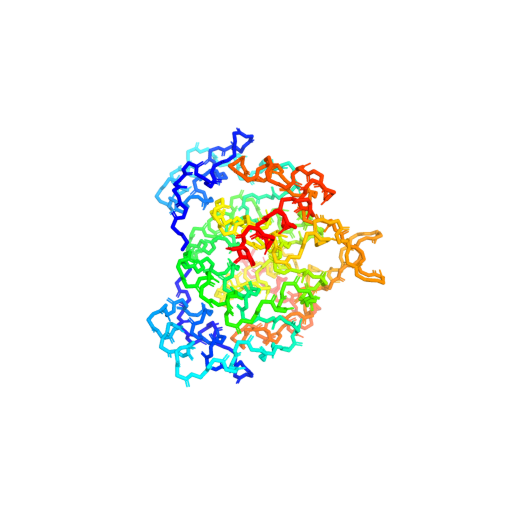1.656 0.998 11.648 1 74.94 7 GLU B CA 1
ATOM 1298 C C . GLU B 1 7 ? -11.094 0.512 10.312 1 74.94 7 GLU B C 1
ATOM 1300 O O . GLU B 1 7 ? -11 1.284 9.359 1 74.94 7 GLU B O 1
ATOM 1305 N N . PHE B 1 8 ? -10.812 -0.689 10.281 1 71.44 8 PHE B N 1
ATOM 1306 C CA . PHE B 1 8 ? -10.297 -1.258 9.039 1 71.44 8 PHE B CA 1
ATOM 1307 C C . PHE B 1 8 ? -11.43 -1.866 8.211 1 71.44 8 PHE B C 1
ATOM 1309 O O . PHE B 1 8 ? -11.273 -2.088 7.012 1 71.44 8 PHE B O 1
ATOM 1316 N N . ALA B 1 9 ? -12.547 -1.971 8.781 1 66.88 9 ALA B N 1
ATOM 1317 C CA . ALA B 1 9 ? -13.609 -2.738 8.133 1 66.88 9 ALA B CA 1
ATOM 1318 C C . ALA B 1 9 ? -14.461 -1.843 7.242 1 66.88 9 ALA B C 1
ATOM 1320 O O . ALA B 1 9 ? -14.664 -0.664 7.543 1 66.88 9 ALA B O 1
ATOM 1321 N N . ASN B 1 10 ? -14.719 -2.248 6.109 1 81 10 ASN B N 1
ATOM 1322 C CA . ASN B 1 10 ? -15.734 -1.76 5.184 1 81 10 ASN B CA 1
ATOM 1323 C C . ASN B 1 10 ? -16.953 -2.688 5.137 1 81 10 ASN B C 1
ATOM 1325 O O . ASN B 1 10 ? -16.797 -3.904 5.012 1 81 10 ASN B O 1
ATOM 1329 N N . GLU B 1 11 ? -18.062 -2.088 5.348 1 76.5 11 GLU B N 1
ATOM 1330 C CA . GLU B 1 11 ? -19.281 -2.889 5.418 1 76.5 11 GLU B CA 1
ATOM 1331 C C . GLU B 1 11 ? -19.5 -3.674 4.129 1 76.5 11 GLU B C 1
ATOM 1333 O O . GLU B 1 11 ? -20.094 -4.75 4.148 1 76.5 11 GLU B O 1
ATOM 1338 N N . GLY B 1 12 ? -19.016 -3.219 3.078 1 83.5 12 GLY B N 1
ATOM 1339 C CA . GLY B 1 12 ? -19.203 -3.887 1.8 1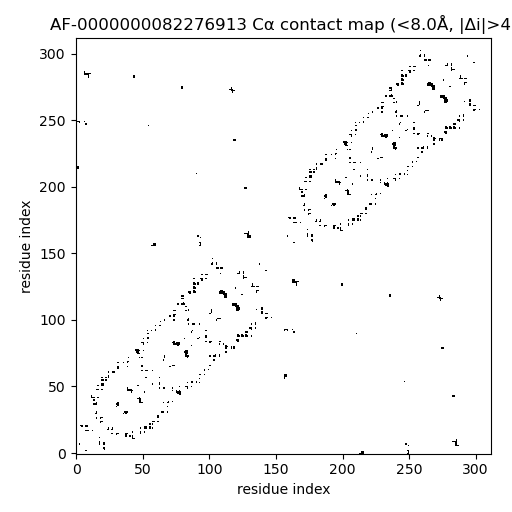 83.5 12 GLY B CA 1
ATOM 1340 C C . GLY B 1 12 ? -18.203 -5.012 1.564 1 83.5 12 GLY B C 1
ATOM 1341 O O . GLY B 1 12 ? -18.359 -5.793 0.626 1 83.5 12 GLY B O 1
ATOM 1342 N N . ASP B 1 13 ? -17.266 -5.105 2.428 1 90.31 13 ASP B N 1
ATOM 1343 C CA . ASP B 1 13 ? -16.266 -6.16 2.307 1 90.31 13 ASP B CA 1
ATOM 1344 C C . ASP B 1 13 ? -16.844 -7.512 2.721 1 90.31 13 ASP B C 1
ATOM 1346 O O . ASP B 1 13 ? -17.594 -7.602 3.691 1 90.31 13 ASP B O 1
ATOM 1350 N N . ASN B 1 14 ? -16.516 -8.5 1.945 1 94.12 14 ASN B N 1
ATOM 1351 C CA . ASN B 1 14 ? -16.844 -9.828 2.457 1 94.12 14 ASN B CA 1
ATOM 1352 C C . ASN B 1 14 ? -15.992 -10.188 3.668 1 94.12 14 ASN B C 1
ATOM 1354 O O . ASN B 1 14 ? -15.109 -9.422 4.062 1 94.12 14 ASN B O 1
ATOM 1358 N N . GLN B 1 15 ? -16.25 -11.312 4.289 1 95 15 GLN B N 1
ATOM 1359 C CA . GLN B 1 15 ? -15.602 -11.68 5.543 1 95 15 GLN B CA 1
ATOM 1360 C C . GLN B 1 15 ? -14.102 -11.867 5.359 1 95 15 GLN B C 1
ATOM 1362 O O . GLN B 1 15 ? -13.32 -11.578 6.27 1 95 15 GLN B O 1
ATOM 1367 N N . LEU B 1 16 ? -13.688 -12.336 4.215 1 96.88 16 LEU B N 1
ATOM 1368 C CA . LEU B 1 16 ? -12.266 -12.562 3.973 1 96.88 16 LEU B CA 1
ATOM 1369 C C . LEU B 1 16 ? -11.516 -11.234 3.887 1 96.88 16 LEU B C 1
ATOM 1371 O O . LEU B 1 16 ? -10.461 -11.078 4.504 1 96.88 16 LEU B O 1
ATOM 1375 N N . PHE B 1 17 ? -12.078 -10.258 3.182 1 95.38 17 PHE B N 1
ATOM 1376 C CA . PHE B 1 17 ? -11.484 -8.922 3.145 1 95.38 17 PHE B CA 1
ATOM 1377 C C . PHE B 1 17 ? -11.359 -8.344 4.551 1 95.38 17 PHE B C 1
ATOM 1379 O O . PHE B 1 17 ? -10.32 -7.801 4.914 1 95.38 17 PHE B O 1
ATOM 1386 N N . GLN B 1 18 ? -12.469 -8.508 5.277 1 92 18 GLN B N 1
ATOM 1387 C CA . GLN B 1 18 ? -12.477 -7.977 6.633 1 92 18 GLN B CA 1
ATOM 1388 C C . GLN B 1 18 ? -11.367 -8.602 7.477 1 92 18 GLN B C 1
ATOM 1390 O O . GLN B 1 18 ? -10.656 -7.902 8.195 1 92 18 GLN B O 1
ATOM 1395 N N . ALA B 1 19 ? -11.195 -9.914 7.434 1 94.06 19 ALA B N 1
ATOM 1396 C CA . ALA B 1 19 ? -10.164 -10.617 8.188 1 94.06 19 ALA B CA 1
ATOM 1397 C C . ALA B 1 19 ? -8.766 -10.172 7.762 1 94.06 19 ALA B C 1
ATOM 1399 O O . ALA B 1 19 ? -7.883 -9.992 8.602 1 94.06 19 ALA B O 1
ATOM 1400 N N . ILE B 1 20 ? -8.547 -9.891 6.461 1 94.31 20 ILE B N 1
ATOM 1401 C CA . ILE B 1 20 ? -7.25 -9.477 5.93 1 94.31 20 ILE B CA 1
ATOM 1402 C C . ILE B 1 20 ? -6.926 -8.062 6.414 1 94.31 20 ILE B C 1
ATOM 1404 O O . ILE B 1 20 ? -5.848 -7.82 6.961 1 94.31 20 ILE B O 1
ATOM 1408 N N . LYS B 1 21 ? -7.891 -7.141 6.23 1 89.88 21 LYS B N 1
ATOM 1409 C CA . LYS B 1 21 ? -7.664 -5.734 6.562 1 89.88 21 LYS B CA 1
ATOM 1410 C C . LYS B 1 21 ? -7.41 -5.555 8.055 1 89.88 21 LYS B C 1
ATOM 1412 O O . LYS B 1 21 ? -6.66 -4.664 8.461 1 89.88 21 LYS B O 1
ATOM 1417 N N . THR B 1 22 ? -8 -6.492 8.844 1 87.56 22 THR B N 1
ATOM 1418 C CA . THR B 1 22 ? -7.805 -6.414 10.289 1 87.56 22 THR B CA 1
ATOM 1419 C C . THR B 1 22 ? -6.648 -7.309 10.727 1 87.56 22 THR B C 1
ATOM 1421 O O . THR B 1 22 ? -6.379 -7.445 11.922 1 87.56 22 THR B O 1
ATOM 1424 N N . ARG B 1 23 ? -6.047 -8.031 9.789 1 89.38 23 ARG B N 1
ATOM 1425 C CA . ARG B 1 23 ? -4.887 -8.898 9.977 1 89.38 23 ARG B CA 1
ATOM 1426 C C . ARG B 1 23 ? -5.195 -10.023 10.961 1 89.38 23 ARG B C 1
ATOM 1428 O O . ARG B 1 23 ? -4.355 -10.367 11.797 1 89.38 23 ARG B O 1
ATOM 1435 N N . ASN B 1 24 ? -6.434 -10.383 11.016 1 92.88 24 ASN B N 1
ATOM 1436 C CA . ASN B 1 24 ? -6.812 -11.602 11.719 1 92.88 24 ASN B CA 1
ATOM 1437 C C . ASN B 1 24 ? -6.504 -12.844 10.898 1 92.88 24 ASN B C 1
ATOM 1439 O O . ASN B 1 24 ? -7.395 -13.406 10.258 1 92.88 24 ASN B O 1
ATOM 1443 N N . TRP B 1 25 ? -5.246 -13.328 10.977 1 95.12 25 TRP B N 1
ATOM 1444 C CA . TRP B 1 25 ? -4.734 -14.352 10.07 1 95.12 25 TRP B CA 1
ATOM 1445 C C . TRP B 1 25 ? -5.355 -15.711 10.375 1 95.12 25 TRP B C 1
ATOM 1447 O O . TRP B 1 25 ? -5.559 -16.531 9.477 1 95.12 25 TRP B O 1
ATOM 1457 N N . LYS B 1 26 ? -5.723 -15.93 11.664 1 97.06 26 LYS B N 1
ATOM 1458 C CA . LYS B 1 26 ? -6.422 -17.156 12.016 1 97.06 26 LYS B CA 1
ATOM 1459 C C . LYS B 1 26 ? -7.75 -17.266 11.273 1 97.06 26 LYS B C 1
ATOM 1461 O O . LYS B 1 26 ? -8.086 -18.328 10.742 1 97.06 26 LYS B O 1
ATOM 1466 N N . ASP B 1 27 ? -8.453 -16.156 11.195 1 96.62 27 ASP B N 1
ATOM 1467 C CA . ASP B 1 27 ? -9.734 -16.125 10.492 1 96.62 27 ASP B CA 1
ATOM 1468 C C . ASP B 1 27 ? -9.531 -16.25 8.984 1 96.62 27 ASP B C 1
ATOM 1470 O O . ASP B 1 27 ? -10.352 -16.859 8.289 1 96.62 27 ASP B O 1
ATOM 1474 N N . VAL B 1 28 ? -8.469 -15.656 8.422 1 97.38 28 VAL B N 1
ATOM 1475 C CA . VAL B 1 28 ? -8.164 -15.789 7.004 1 97.38 28 VAL B CA 1
ATOM 1476 C C . VAL B 1 28 ? -7.98 -17.266 6.648 1 97.38 28 VAL B C 1
ATOM 1478 O O . VAL B 1 28 ? -8.57 -17.75 5.68 1 97.38 28 VAL B O 1
ATOM 1481 N N . GLU B 1 29 ? -7.191 -17.891 7.445 1 98.12 29 GLU B N 1
ATOM 1482 C CA . GLU B 1 29 ? -6.941 -19.312 7.211 1 98.12 29 GLU B CA 1
ATOM 1483 C C . GLU B 1 29 ? -8.234 -20.125 7.266 1 98.12 29 GLU B C 1
ATOM 1485 O O . GLU B 1 29 ? -8.492 -20.938 6.387 1 98.12 29 GLU B O 1
ATOM 1490 N N . ARG B 1 30 ? -9.023 -19.875 8.289 1 98.38 30 ARG B N 1
ATOM 1491 C CA . ARG B 1 30 ? -10.289 -20.578 8.453 1 98.38 30 ARG B CA 1
ATOM 1492 C C . ARG B 1 30 ? -11.211 -20.328 7.266 1 98.38 30 ARG B C 1
ATOM 1494 O O . ARG B 1 30 ? -11.789 -21.281 6.715 1 98.38 30 ARG B O 1
ATOM 1501 N N . LEU B 1 31 ? -11.352 -19.141 6.816 1 98.12 31 LEU B N 1
ATOM 1502 C CA . LEU B 1 31 ? -12.258 -18.766 5.734 1 98.12 31 LEU B CA 1
ATOM 1503 C C . LEU B 1 31 ? -11.805 -19.359 4.41 1 98.12 31 LEU B C 1
ATOM 1505 O O . LEU B 1 31 ? -12.625 -19.797 3.602 1 98.12 31 LEU B O 1
ATOM 1509 N N . LEU B 1 32 ? -10.477 -19.422 4.168 1 97.75 32 LEU B N 1
ATOM 1510 C CA . LEU B 1 32 ? -9.961 -20.016 2.943 1 97.75 32 LEU B CA 1
ATOM 1511 C C . LEU B 1 32 ? -10.266 -21.516 2.891 1 97.75 32 LEU B C 1
ATOM 1513 O O . LEU B 1 32 ? -10.492 -22.062 1.812 1 97.75 32 LEU B O 1
ATOM 1517 N N . GLN B 1 33 ? -10.281 -22.125 4.051 1 97.62 33 GLN B N 1
ATOM 1518 C CA . GLN B 1 33 ? -10.594 -23.547 4.141 1 97.62 33 GLN B CA 1
ATOM 1519 C C . GLN B 1 33 ? -12.094 -23.797 4 1 97.62 33 GLN B C 1
ATOM 1521 O O . GLN B 1 33 ? -12.508 -24.688 3.26 1 97.62 33 GLN B O 1
ATOM 1526 N N . GLU B 1 34 ? -12.922 -23.016 4.625 1 98.19 34 GLU B N 1
ATOM 1527 C CA . GLU B 1 34 ? -14.352 -23.281 4.738 1 98.19 34 GLU B CA 1
ATOM 1528 C C . GLU B 1 34 ? -15.125 -22.656 3.584 1 98.19 34 GLU B C 1
ATOM 1530 O O . GLU B 1 34 ? -16.156 -23.172 3.162 1 98.19 34 GLU B O 1
ATOM 1535 N N . GLN B 1 35 ? -14.656 -21.516 3.145 1 98.31 35 GLN B N 1
ATOM 1536 C CA . GLN B 1 35 ? -15.359 -20.75 2.117 1 98.31 35 GLN B CA 1
ATOM 1537 C C . GLN B 1 35 ? -14.391 -20.219 1.062 1 98.31 35 GLN B C 1
ATOM 1539 O O . GLN B 1 35 ? -14.258 -19.016 0.891 1 98.31 35 GLN B O 1
ATOM 1544 N N . PRO B 1 36 ? -13.734 -21.109 0.319 1 97.62 36 PRO B N 1
ATOM 1545 C CA . PRO B 1 36 ? -12.695 -20.703 -0.624 1 97.62 36 PRO B CA 1
ATOM 1546 C C . PRO B 1 36 ? -13.203 -19.766 -1.706 1 97.62 36 PRO B C 1
ATOM 1548 O O . PRO B 1 36 ? -12.43 -19 -2.277 1 97.62 36 PRO B O 1
ATOM 1551 N N . ASP B 1 37 ? -14.539 -19.75 -2.01 1 98.06 37 ASP B N 1
ATOM 1552 C CA . ASP B 1 37 ? -15.094 -18.891 -3.061 1 98.06 37 ASP B CA 1
ATOM 1553 C C . ASP B 1 37 ? -14.977 -17.422 -2.695 1 98.06 37 ASP B C 1
ATOM 1555 O O . ASP B 1 37 ? -15.07 -16.547 -3.566 1 98.06 37 ASP B O 1
ATOM 1559 N N . LEU B 1 38 ? -14.82 -17.094 -1.408 1 98.06 38 LEU B N 1
ATOM 1560 C CA . LEU B 1 38 ? -14.633 -15.711 -0.969 1 98.06 38 LEU B CA 1
ATOM 1561 C C . LEU B 1 38 ? -13.391 -15.102 -1.61 1 98.06 38 LEU B C 1
ATOM 1563 O O . LEU B 1 38 ? -13.32 -13.891 -1.819 1 98.06 38 LEU B O 1
ATOM 1567 N N . ALA B 1 39 ? -12.398 -15.945 -1.966 1 98.06 39 ALA B N 1
ATOM 1568 C CA . ALA B 1 39 ? -11.141 -15.484 -2.559 1 98.06 39 ALA B CA 1
ATOM 1569 C C . ALA B 1 39 ? -11.367 -14.938 -3.963 1 98.06 39 ALA B C 1
ATOM 1571 O O . ALA B 1 39 ? -10.523 -14.203 -4.492 1 98.06 39 ALA B O 1
ATOM 1572 N N . LYS B 1 40 ? -12.508 -15.227 -4.574 1 98 40 LYS B N 1
ATOM 1573 C CA . LYS B 1 40 ? -12.789 -14.836 -5.953 1 98 40 LYS B CA 1
ATOM 1574 C C . LYS B 1 40 ? -13.594 -13.539 -6.004 1 98 40 LYS B C 1
ATOM 1576 O O . LYS B 1 40 ? -13.766 -12.953 -7.074 1 98 40 LYS B O 1
ATOM 1581 N N . GLN B 1 41 ? -14.086 -13.141 -4.883 1 96.56 41 GLN B N 1
ATOM 1582 C CA . GLN B 1 41 ? -14.914 -11.938 -4.832 1 96.56 41 GLN B CA 1
ATOM 1583 C C . GLN B 1 41 ? -14.062 -10.68 -4.723 1 96.56 41 GLN B C 1
ATOM 1585 O O . GLN B 1 41 ? -13.078 -10.656 -3.975 1 96.56 41 GLN B O 1
ATOM 1590 N N . HIS B 1 42 ? -14.453 -9.664 -5.449 1 94.88 42 HIS B N 1
ATOM 1591 C CA . HIS B 1 42 ? -13.711 -8.406 -5.484 1 94.88 42 HIS B CA 1
ATOM 1592 C C . HIS B 1 42 ? -14.336 -7.363 -4.57 1 94.88 42 HIS B C 1
ATOM 1594 O O . HIS B 1 42 ? -15.523 -7.453 -4.246 1 94.88 42 HIS B O 1
ATOM 1600 N N . ASP B 1 43 ? -13.516 -6.422 -4.188 1 91.75 43 ASP B N 1
ATOM 1601 C CA . ASP B 1 43 ? -14.086 -5.285 -3.469 1 91.75 43 ASP B CA 1
ATOM 1602 C C . ASP B 1 43 ? -14.547 -4.195 -4.438 1 91.75 43 ASP B C 1
ATOM 1604 O O . ASP B 1 43 ? -14.586 -4.414 -5.648 1 91.75 43 ASP B O 1
ATOM 1608 N N . GLU B 1 44 ? -14.984 -3.074 -3.908 1 87.88 44 GLU B N 1
ATOM 1609 C CA . GLU B 1 44 ? -15.586 -2.012 -4.707 1 87.88 44 GLU B CA 1
ATOM 1610 C C . GLU B 1 44 ? -14.562 -1.377 -5.645 1 87.88 44 GLU B C 1
ATOM 1612 O O . GLU B 1 44 ? -14.93 -0.668 -6.586 1 87.88 44 GLU B O 1
ATOM 1617 N N . PHE B 1 45 ? -13.328 -1.642 -5.512 1 88.56 45 PHE B N 1
ATOM 1618 C CA . PHE B 1 45 ? -12.273 -1.079 -6.352 1 88.56 45 PHE B CA 1
ATOM 1619 C C . PHE B 1 45 ? -11.633 -2.16 -7.215 1 88.56 45 PHE B C 1
ATOM 1621 O O . PHE B 1 45 ? -10.516 -1.994 -7.695 1 88.56 45 PHE B O 1
ATOM 1628 N N . ASP B 1 46 ? -12.25 -3.352 -7.207 1 92.25 46 ASP B N 1
ATOM 1629 C CA . ASP B 1 46 ? -11.914 -4.484 -8.062 1 92.25 46 ASP B CA 1
ATOM 1630 C C . ASP B 1 46 ? -10.703 -5.238 -7.527 1 92.25 46 ASP B C 1
ATOM 1632 O O . ASP B 1 46 ? -10.117 -6.062 -8.227 1 92.25 46 ASP B O 1
ATOM 1636 N N . ASN B 1 47 ? -10.312 -4.902 -6.32 1 94.69 47 ASN B N 1
ATOM 1637 C CA . ASN B 1 47 ? -9.25 -5.695 -5.707 1 94.69 47 ASN B CA 1
ATOM 1638 C C . ASN B 1 47 ? -9.742 -7.09 -5.328 1 94.69 47 ASN B C 1
ATOM 1640 O O . ASN B 1 47 ? -10.867 -7.246 -4.844 1 94.69 47 ASN B O 1
ATOM 1644 N N . THR B 1 48 ? -8.945 -8.031 -5.609 1 97.44 48 THR B N 1
ATOM 1645 C CA . THR B 1 48 ? -9.18 -9.352 -5.039 1 97.44 48 THR B CA 1
ATOM 1646 C C . THR B 1 48 ? -8.578 -9.453 -3.639 1 97.44 48 THR B C 1
ATOM 1648 O O . THR B 1 48 ? -7.746 -8.625 -3.254 1 97.44 48 THR B O 1
ATOM 1651 N N . PRO B 1 49 ? -9.023 -10.461 -2.865 1 97.94 49 PRO B N 1
ATOM 1652 C CA . PRO B 1 49 ? -8.398 -10.664 -1.554 1 97.94 49 PRO B CA 1
ATOM 1653 C C . PRO B 1 49 ? -6.883 -10.828 -1.639 1 97.94 49 PRO B C 1
ATOM 1655 O O . PRO B 1 49 ? -6.164 -10.422 -0.723 1 97.94 49 PRO B O 1
ATOM 1658 N N . LEU B 1 50 ? -6.375 -11.367 -2.764 1 98.25 50 LEU B N 1
ATOM 1659 C CA . LEU B 1 50 ? -4.934 -11.539 -2.926 1 98.25 50 LEU B CA 1
ATOM 1660 C C . LEU B 1 50 ? -4.227 -10.188 -2.941 1 98.25 50 LEU B C 1
ATOM 1662 O O . LEU B 1 50 ? -3.201 -10.008 -2.279 1 98.25 50 LEU B O 1
ATOM 1666 N N . HIS B 1 51 ? -4.812 -9.156 -3.66 1 97.19 51 HIS B N 1
ATOM 1667 C CA . HIS B 1 51 ? -4.262 -7.809 -3.613 1 97.19 51 HIS B CA 1
ATOM 1668 C C . HIS B 1 51 ? -4.109 -7.328 -2.174 1 97.19 51 HIS B C 1
ATOM 1670 O O . HIS B 1 51 ? -3.016 -6.938 -1.757 1 97.19 51 HIS B O 1
ATOM 1676 N N . SER B 1 52 ? -5.223 -7.391 -1.475 1 95.25 52 SER B N 1
ATOM 1677 C CA . SER B 1 52 ? -5.27 -6.859 -0.116 1 95.25 52 SER B CA 1
ATOM 1678 C C . SER B 1 52 ? -4.34 -7.629 0.812 1 95.25 52 SER B C 1
ATOM 1680 O O . SER B 1 52 ? -3.654 -7.031 1.646 1 95.25 52 SER B O 1
ATOM 1682 N N . ALA B 1 53 ? -4.324 -8.945 0.677 1 96.69 53 ALA B N 1
ATOM 1683 C CA . ALA B 1 53 ? -3.48 -9.781 1.533 1 96.69 53 ALA B CA 1
ATOM 1684 C C . ALA B 1 53 ? -2.01 -9.398 1.382 1 96.69 53 ALA B C 1
ATOM 1686 O O . ALA B 1 53 ? -1.273 -9.336 2.369 1 96.69 53 ALA B O 1
ATOM 1687 N N . ILE B 1 54 ? -1.582 -9.117 0.19 1 95.94 54 ILE B N 1
ATOM 1688 C CA . ILE B 1 54 ? -0.2 -8.711 -0.041 1 95.94 54 ILE B CA 1
ATOM 1689 C C . ILE B 1 54 ? 0.053 -7.348 0.601 1 95.94 54 ILE B C 1
ATOM 1691 O O . ILE B 1 54 ? 1.02 -7.176 1.348 1 95.94 54 ILE B O 1
ATOM 1695 N N . GLY B 1 55 ? -0.816 -6.441 0.389 1 93 55 GLY B N 1
ATOM 1696 C CA . GLY B 1 55 ? -0.653 -5.09 0.895 1 93 55 GLY B CA 1
ATOM 1697 C C . GLY B 1 55 ? -0.646 -5.016 2.41 1 93 55 GLY B C 1
ATOM 1698 O O . GLY B 1 55 ? 0.031 -4.164 2.992 1 93 55 GLY B O 1
ATOM 1699 N N . PHE B 1 56 ? -1.4 -5.879 2.988 1 91.25 56 PHE B N 1
ATOM 1700 C CA . PHE B 1 56 ? -1.515 -5.84 4.441 1 91.25 56 PHE B CA 1
ATOM 1701 C C . PHE B 1 56 ? -0.531 -6.809 5.09 1 91.25 56 PHE B C 1
ATOM 1703 O O . PHE B 1 56 ? -0.671 -7.152 6.266 1 91.25 56 PHE B O 1
ATOM 1710 N N . GLN B 1 57 ? 0.39 -7.324 4.262 1 89.81 57 GLN B N 1
ATOM 1711 C CA . GLN B 1 57 ? 1.535 -8.094 4.738 1 89.81 57 GLN B CA 1
ATOM 1712 C C . GLN B 1 57 ? 1.092 -9.414 5.363 1 89.81 57 GLN B C 1
ATOM 1714 O O . GLN B 1 57 ? 1.53 -9.766 6.461 1 89.81 57 GLN B O 1
ATOM 1719 N N . CYS B 1 58 ? 0.288 -10.047 4.648 1 93.81 58 CYS B N 1
ATOM 1720 C CA . CYS B 1 58 ? -0.147 -11.383 5.023 1 93.81 58 CYS B CA 1
ATOM 1721 C C . CYS B 1 58 ? 1.032 -12.352 5.062 1 93.81 58 CYS B C 1
ATOM 1723 O O . CYS B 1 58 ? 1.932 -12.273 4.223 1 93.81 58 CYS B O 1
ATOM 1725 N N . PRO B 1 59 ? 1.01 -13.336 6.043 1 94.56 59 PRO B N 1
ATOM 1726 C CA . PRO B 1 59 ? 2.088 -14.328 6.109 1 94.56 59 PRO B CA 1
ATOM 1727 C C . PRO B 1 59 ? 2.205 -15.156 4.836 1 94.56 59 PRO B C 1
ATOM 1729 O O . PRO B 1 59 ? 1.194 -15.461 4.195 1 94.56 59 PRO B O 1
ATOM 1732 N N . ASP B 1 60 ? 3.414 -15.602 4.594 1 95.56 60 ASP B N 1
ATOM 1733 C CA . ASP B 1 60 ? 3.742 -16.25 3.324 1 95.56 60 ASP B CA 1
ATOM 1734 C C . ASP B 1 60 ? 2.859 -17.469 3.09 1 95.56 60 ASP B C 1
ATOM 1736 O O . ASP B 1 60 ? 2.348 -17.672 1.985 1 95.56 60 ASP B O 1
ATOM 1740 N N . ASP B 1 61 ? 2.748 -18.281 4.148 1 96.12 61 ASP B N 1
ATOM 1741 C CA . ASP B 1 61 ? 2.004 -19.516 3.986 1 96.12 61 ASP B CA 1
ATOM 1742 C C . ASP B 1 61 ? 0.551 -19.25 3.605 1 96.12 61 ASP B C 1
ATOM 1744 O O . ASP B 1 61 ? -0.015 -19.938 2.758 1 96.12 61 ASP B O 1
ATOM 1748 N N . LEU B 1 62 ? -0.034 -18.234 4.145 1 96.81 62 LEU B N 1
ATOM 1749 C CA . LEU B 1 62 ? -1.418 -17.891 3.846 1 96.81 62 LEU B CA 1
ATOM 1750 C C . LEU B 1 62 ? -1.528 -17.234 2.471 1 96.81 62 LEU B C 1
ATOM 1752 O O . LEU B 1 62 ? -2.514 -17.438 1.759 1 96.81 62 LEU B O 1
ATOM 1756 N N . LEU B 1 63 ? -0.542 -16.438 2.113 1 97.19 63 LEU B N 1
ATOM 1757 C CA . LEU B 1 63 ? -0.521 -15.828 0.785 1 97.19 63 LEU B CA 1
ATOM 1758 C C . LEU B 1 63 ? -0.476 -16.906 -0.299 1 97.19 63 LEU B C 1
ATOM 1760 O O . LEU B 1 63 ? -1.211 -16.828 -1.286 1 97.19 63 LEU B O 1
ATOM 1764 N N . LEU B 1 64 ? 0.415 -17.859 -0.064 1 97.62 64 LEU B N 1
ATOM 1765 C CA . LEU B 1 64 ? 0.536 -18.953 -1.031 1 97.62 64 LEU B CA 1
ATOM 1766 C C . LEU B 1 64 ? -0.75 -19.766 -1.095 1 97.62 64 LEU B C 1
ATOM 1768 O O . LEU B 1 64 ? -1.17 -20.188 -2.174 1 97.62 64 LEU B O 1
ATOM 1772 N N . LYS B 1 65 ? -1.354 -20 0.041 1 97.69 65 LYS B N 1
ATOM 1773 C CA . LYS B 1 65 ? -2.641 -20.703 0.064 1 97.69 65 LYS B CA 1
ATOM 1774 C C . LYS B 1 65 ? -3.697 -19.922 -0.712 1 97.69 65 LYS B C 1
ATOM 1776 O O . LYS B 1 65 ? -4.477 -20.5 -1.471 1 97.69 65 LYS B O 1
ATOM 1781 N N . LEU B 1 66 ? -3.742 -18.641 -0.52 1 97.94 66 LEU B N 1
ATOM 1782 C CA . LEU B 1 66 ? -4.684 -17.781 -1.223 1 97.94 66 LEU B CA 1
ATOM 1783 C C . LEU B 1 66 ? -4.445 -17.828 -2.729 1 97.94 66 LEU B C 1
ATOM 1785 O O . LEU B 1 66 ? -5.398 -17.938 -3.506 1 97.94 66 LEU B O 1
ATOM 1789 N N . LEU B 1 67 ? -3.207 -17.781 -3.146 1 97.88 67 LEU B N 1
ATOM 1790 C CA . LEU B 1 67 ? -2.824 -17.891 -4.551 1 97.88 67 LEU B CA 1
ATOM 1791 C C . LEU B 1 67 ? -3.252 -19.234 -5.137 1 97.88 67 LEU B C 1
ATOM 1793 O O . LEU B 1 67 ? -3.773 -19.281 -6.25 1 97.88 67 LEU B O 1
ATOM 1797 N N . GLN B 1 68 ? -3.07 -20.25 -4.395 1 97.12 68 GLN B N 1
ATOM 1798 C CA . GLN B 1 68 ? -3.473 -21.578 -4.836 1 97.12 68 GLN B CA 1
ATOM 1799 C C . GLN B 1 68 ? -4.988 -21.688 -4.949 1 97.12 68 GLN B C 1
ATOM 1801 O O . GLN B 1 68 ? -5.504 -22.359 -5.844 1 97.12 68 GLN B O 1
ATOM 1806 N N . THR B 1 69 ? -5.684 -21.094 -4.031 1 97.69 69 THR B N 1
ATOM 1807 C CA . THR B 1 69 ? -7.141 -21.125 -4 1 97.69 69 THR B CA 1
ATOM 1808 C C . THR B 1 69 ? -7.73 -20.438 -5.223 1 97.69 69 THR B C 1
ATOM 1810 O O . THR B 1 69 ? -8.75 -20.875 -5.766 1 97.69 69 THR B O 1
ATOM 1813 N N . HIS B 1 70 ? -7.078 -19.344 -5.676 1 97.81 70 HIS B N 1
ATOM 1814 C CA . HIS B 1 70 ? -7.535 -18.594 -6.832 1 97.81 70 HIS B CA 1
ATOM 1815 C C . HIS B 1 70 ? -6.359 -18.047 -7.645 1 97.81 70 HIS B C 1
ATOM 1817 O O . HIS B 1 70 ? -6.148 -16.844 -7.703 1 97.81 70 HIS B O 1
ATOM 1823 N N . PRO B 1 71 ? -5.66 -18.906 -8.367 1 96.69 71 PRO B N 1
ATOM 1824 C CA . PRO B 1 71 ? -4.492 -18.469 -9.141 1 96.69 71 PRO B CA 1
ATOM 1825 C C . PRO B 1 71 ? -4.828 -17.422 -10.188 1 96.69 71 PRO B C 1
ATOM 1827 O O . PRO B 1 71 ? -3.986 -16.578 -10.516 1 96.69 71 PRO B O 1
ATOM 1830 N N . GLY B 1 72 ? -6.086 -17.406 -10.695 1 97.31 72 GLY B N 1
ATOM 1831 C CA . GLY B 1 72 ? -6.516 -16.453 -11.703 1 97.31 72 GLY B CA 1
ATOM 1832 C C . GLY B 1 72 ? -6.488 -15.016 -11.211 1 97.31 72 GLY B C 1
ATOM 1833 O O . GLY B 1 72 ? -6.531 -14.078 -12.008 1 97.31 72 GLY B O 1
ATOM 1834 N N . ALA B 1 73 ? -6.41 -14.812 -9.898 1 98.25 73 ALA B N 1
ATOM 1835 C CA . ALA B 1 73 ? -6.367 -13.477 -9.312 1 98.25 73 ALA B CA 1
ATOM 1836 C C . ALA B 1 73 ? -5.152 -12.703 -9.805 1 98.25 73 ALA B C 1
ATOM 1838 O O . ALA B 1 73 ? -5.184 -11.469 -9.875 1 98.25 73 ALA B O 1
ATOM 1839 N N . CYS B 1 74 ? -4.066 -13.422 -10.219 1 98.12 74 CYS B N 1
ATOM 1840 C CA . CYS B 1 74 ? -2.822 -12.797 -10.648 1 98.12 74 CYS B CA 1
ATOM 1841 C C . CYS B 1 74 ? -3.02 -12.023 -11.945 1 98.12 74 CYS B C 1
ATOM 1843 O O . CYS B 1 74 ? -2.184 -11.195 -12.32 1 98.12 74 CYS B O 1
ATOM 1845 N N . GLN B 1 75 ? -4.184 -12.227 -12.656 1 97.12 75 GLN B N 1
ATOM 1846 C CA . GLN B 1 75 ? -4.445 -11.578 -13.938 1 97.12 75 GLN B CA 1
ATOM 1847 C C . GLN B 1 75 ? -5.523 -10.508 -13.805 1 97.12 75 GLN B C 1
ATOM 1849 O O . GLN B 1 75 ? -5.945 -9.914 -14.805 1 97.12 75 GLN B O 1
ATOM 1854 N N . ILE B 1 76 ? -5.965 -10.273 -12.617 1 96.06 76 ILE B N 1
ATOM 1855 C CA . ILE B 1 76 ? -7.055 -9.328 -12.383 1 96.06 76 ILE B CA 1
ATOM 1856 C C . ILE B 1 76 ? -6.492 -7.988 -11.922 1 96.06 76 ILE B C 1
ATOM 1858 O O . ILE B 1 76 ? -5.727 -7.926 -10.961 1 96.06 76 ILE B O 1
ATOM 1862 N N . HIS B 1 77 ? -6.852 -6.922 -12.664 1 93.44 77 HIS B N 1
ATOM 1863 C CA . HIS B 1 77 ? -6.465 -5.57 -12.273 1 93.44 77 HIS B CA 1
ATOM 1864 C C . HIS B 1 77 ? -7.367 -5.035 -11.164 1 93.44 77 HIS B C 1
ATOM 1866 O O . HIS B 1 77 ? -8.594 -5.141 -11.258 1 93.44 77 HIS B O 1
ATOM 1872 N N . GLY B 1 78 ? -6.75 -4.531 -10.141 1 91.12 78 GLY B N 1
ATOM 1873 C CA . GLY B 1 78 ? -7.461 -3.871 -9.055 1 91.12 78 GLY B CA 1
ATOM 1874 C C . GLY B 1 78 ? -7.328 -2.359 -9.094 1 91.12 78 GLY B C 1
ATOM 1875 O O . GLY B 1 78 ? -7.355 -1.754 -10.164 1 91.12 78 GLY B O 1
ATOM 1876 N N . THR B 1 79 ? -7.219 -1.82 -7.902 1 85.5 79 THR B N 1
ATOM 1877 C CA . THR B 1 79 ? -7.047 -0.38 -7.746 1 85.5 79 THR B CA 1
ATOM 1878 C C . THR B 1 79 ? -5.902 0.125 -8.617 1 85.5 79 THR B C 1
ATOM 1880 O O . THR B 1 79 ? -4.848 -0.509 -8.695 1 85.5 79 THR B O 1
ATOM 1883 N N . ASP B 1 80 ? -6.125 1.196 -9.383 1 80.12 80 ASP B N 1
ATOM 1884 C CA . ASP B 1 80 ? -5.145 1.861 -10.234 1 80.12 80 ASP B CA 1
ATOM 1885 C C . ASP B 1 80 ? -4.598 0.905 -11.289 1 80.12 80 ASP B C 1
ATOM 1887 O O . ASP B 1 80 ? -3.459 1.051 -11.742 1 80.12 80 ASP B O 1
ATOM 1891 N N . GLU B 1 81 ? -5.309 -0.183 -11.516 1 87.56 81 GLU B N 1
ATOM 1892 C CA . GLU B 1 81 ? -4.984 -1.169 -12.547 1 87.56 81 GLU B CA 1
ATOM 1893 C C . GLU B 1 81 ? -3.777 -2.01 -12.141 1 87.56 81 GLU B C 1
ATOM 1895 O O . GLU B 1 81 ? -2.977 -2.404 -12.992 1 87.56 81 GLU B O 1
ATOM 1900 N N . TRP B 1 82 ? -3.629 -2.178 -10.875 1 91.31 82 TRP B N 1
ATOM 1901 C CA . TRP B 1 82 ? -2.521 -2.982 -10.367 1 91.31 82 TRP B CA 1
ATOM 1902 C C . TRP B 1 82 ? -2.883 -4.465 -10.367 1 91.31 82 TRP B C 1
ATOM 1904 O O . TRP B 1 82 ? -3.99 -4.84 -9.969 1 91.31 82 TRP B O 1
ATOM 1914 N N . LEU B 1 83 ? -1.983 -5.184 -10.859 1 95.88 83 LEU B N 1
ATOM 1915 C CA . LEU B 1 83 ? -2.008 -6.613 -10.57 1 95.88 83 LEU B CA 1
ATOM 1916 C C . LEU B 1 83 ? -1.484 -6.891 -9.164 1 95.88 83 LEU B C 1
ATOM 1918 O O . LEU B 1 83 ? -0.769 -6.066 -8.586 1 95.88 83 LEU B O 1
ATOM 1922 N N . PRO B 1 84 ? -1.816 -8.102 -8.594 1 97.5 84 PRO B N 1
ATOM 1923 C CA . PRO B 1 84 ? -1.187 -8.469 -7.32 1 97.5 84 PRO B CA 1
ATOM 1924 C C . PRO B 1 84 ? 0.336 -8.359 -7.363 1 97.5 84 PRO B C 1
ATOM 1926 O O . PRO B 1 84 ? 0.96 -7.973 -6.371 1 97.5 84 PRO B O 1
ATOM 1929 N N . LEU B 1 85 ? 0.895 -8.648 -8.547 1 98.06 85 LEU B N 1
ATOM 1930 C CA . LEU B 1 85 ? 2.344 -8.562 -8.703 1 98.06 85 LEU B CA 1
ATOM 1931 C C . LEU B 1 85 ? 2.83 -7.129 -8.516 1 98.06 85 LEU B C 1
ATOM 1933 O O . LEU B 1 85 ? 3.916 -6.902 -7.977 1 98.06 85 LEU B O 1
ATOM 1937 N N . HIS B 1 86 ? 2.047 -6.125 -8.945 1 95.38 86 HIS B N 1
ATOM 1938 C CA . HIS B 1 86 ? 2.377 -4.73 -8.68 1 95.38 86 HIS B CA 1
ATOM 1939 C C . HIS B 1 86 ? 2.473 -4.465 -7.184 1 95.38 86 HIS B C 1
ATOM 1941 O O . HIS B 1 86 ? 3.455 -3.885 -6.711 1 95.38 86 HIS B O 1
ATOM 1947 N N . VAL B 1 87 ? 1.444 -4.902 -6.465 1 94.94 87 VAL B N 1
ATOM 1948 C CA . VAL B 1 87 ? 1.385 -4.664 -5.027 1 94.94 87 VAL B CA 1
ATOM 1949 C C . VAL B 1 87 ? 2.588 -5.316 -4.344 1 94.94 87 VAL B C 1
ATOM 1951 O O . VAL B 1 87 ? 3.238 -4.699 -3.498 1 94.94 87 VAL B O 1
ATOM 1954 N N . ALA B 1 88 ? 2.916 -6.52 -4.766 1 96.12 88 ALA B N 1
ATOM 1955 C CA . ALA B 1 88 ? 4.047 -7.25 -4.199 1 96.12 88 ALA B CA 1
ATOM 1956 C C . ALA B 1 88 ? 5.359 -6.516 -4.453 1 96.12 88 ALA B C 1
ATOM 1958 O O . ALA B 1 88 ? 6.199 -6.41 -3.561 1 96.12 88 ALA B O 1
ATOM 1959 N N . ALA B 1 89 ? 5.516 -6.047 -5.629 1 94.75 89 ALA B N 1
ATOM 1960 C CA . ALA B 1 89 ? 6.742 -5.344 -5.988 1 94.75 89 ALA B CA 1
ATOM 1961 C C . ALA B 1 89 ? 6.871 -4.035 -5.219 1 94.75 89 ALA B C 1
ATOM 1963 O O . ALA B 1 89 ? 7.969 -3.641 -4.824 1 94.75 89 ALA B O 1
ATOM 1964 N N . MET B 1 90 ? 5.781 -3.402 -5 1 90.94 90 MET B N 1
ATOM 1965 C CA . MET B 1 90 ? 5.777 -2.082 -4.379 1 90.94 90 MET B CA 1
ATOM 1966 C C . MET B 1 90 ? 5.957 -2.189 -2.869 1 90.94 90 MET B C 1
ATOM 1968 O O . MET B 1 90 ? 6.633 -1.356 -2.26 1 90.94 90 MET B O 1
ATOM 1972 N N . TRP B 1 91 ? 5.355 -3.223 -2.305 1 90.38 91 TRP B N 1
ATOM 1973 C CA . TRP B 1 91 ? 5.285 -3.223 -0.846 1 90.38 91 TRP B CA 1
ATOM 1974 C C . TRP B 1 91 ? 6.113 -4.363 -0.26 1 90.38 91 TRP B C 1
ATOM 1976 O O . TRP B 1 91 ? 6.34 -4.414 0.95 1 90.38 91 TRP B O 1
ATOM 1986 N N . GLY B 1 92 ? 6.516 -5.281 -1.147 1 91.19 92 GLY B N 1
ATOM 1987 C CA . GLY B 1 92 ? 7.473 -6.293 -0.721 1 91.19 92 GLY B CA 1
ATOM 1988 C C . GLY B 1 92 ? 6.812 -7.598 -0.307 1 91.19 92 GLY B C 1
ATOM 1989 O O . GLY B 1 92 ? 5.781 -7.59 0.369 1 91.19 92 GLY B O 1
ATOM 1990 N N . VAL B 1 93 ? 7.398 -8.656 -0.733 1 94.38 93 VAL B N 1
ATOM 1991 C CA . VAL B 1 93 ? 7.074 -10.016 -0.319 1 94.38 93 VAL B CA 1
ATOM 1992 C C . VAL B 1 93 ? 8.336 -10.867 -0.316 1 94.38 93 VAL B C 1
ATOM 1994 O O . VAL B 1 93 ? 9.391 -10.43 -0.782 1 94.38 93 VAL B O 1
ATOM 1997 N N . SER B 1 94 ? 8.242 -12.039 0.303 1 94.12 94 SER B N 1
ATOM 1998 C CA . SER B 1 94 ? 9.383 -12.945 0.264 1 94.12 94 SER B CA 1
ATOM 1999 C C . SER B 1 94 ? 9.711 -13.359 -1.166 1 94.12 94 SER B C 1
ATOM 2001 O O . SER B 1 94 ? 8.867 -13.25 -2.057 1 94.12 94 SER B O 1
ATOM 2003 N N . GLN B 1 95 ? 10.93 -13.828 -1.345 1 95.25 95 GLN B N 1
ATOM 2004 C CA . GLN B 1 95 ? 11.328 -14.312 -2.66 1 95.25 95 GLN B CA 1
ATOM 2005 C C . GLN B 1 95 ? 10.438 -15.461 -3.123 1 95.25 95 GLN B C 1
ATOM 2007 O O . GLN B 1 95 ? 10.094 -15.555 -4.305 1 95.25 95 GLN B O 1
ATOM 2012 N N . ASN B 1 96 ? 10.094 -16.297 -2.162 1 95.94 96 ASN B N 1
ATOM 2013 C CA . ASN B 1 96 ? 9.25 -17.438 -2.5 1 95.94 96 ASN B CA 1
ATOM 2014 C C . ASN B 1 96 ? 7.887 -17 -3.027 1 95.94 96 ASN B C 1
ATOM 2016 O O . ASN B 1 96 ? 7.398 -17.531 -4.027 1 95.94 96 ASN B O 1
ATOM 2020 N N . VAL B 1 97 ? 7.277 -16.016 -2.381 1 97.06 97 VAL B N 1
ATOM 2021 C CA . VAL B 1 97 ? 5.973 -15.516 -2.795 1 97.06 97 VAL B CA 1
ATOM 2022 C C . VAL B 1 97 ? 6.105 -14.773 -4.121 1 97.06 97 VAL B C 1
ATOM 2024 O O . VAL B 1 97 ? 5.273 -14.938 -5.02 1 97.06 97 VAL B O 1
ATOM 2027 N N . MET B 1 98 ? 7.172 -13.969 -4.242 1 97.44 98 MET B N 1
ATOM 2028 C CA . MET B 1 98 ? 7.41 -13.242 -5.484 1 97.44 98 MET B CA 1
ATOM 2029 C C . MET B 1 98 ? 7.52 -14.203 -6.664 1 97.44 98 MET B C 1
ATOM 2031 O O . MET B 1 98 ? 6.879 -14 -7.699 1 97.44 98 MET B O 1
ATOM 2035 N N . GLU B 1 99 ? 8.297 -15.227 -6.484 1 98.06 99 GLU B N 1
ATOM 2036 C CA . GLU B 1 99 ? 8.469 -16.219 -7.531 1 98.06 99 GLU B CA 1
ATOM 2037 C C . GLU B 1 99 ? 7.145 -16.891 -7.887 1 98.06 99 GLU B C 1
ATOM 2039 O O . GLU B 1 99 ? 6.828 -17.062 -9.062 1 98.06 99 GLU B O 1
ATOM 2044 N N . ALA B 1 100 ? 6.395 -17.266 -6.902 1 98.06 100 ALA B N 1
ATOM 2045 C CA . ALA B 1 100 ? 5.105 -17.922 -7.129 1 98.06 100 ALA B CA 1
ATOM 2046 C C . ALA B 1 100 ? 4.172 -17.016 -7.93 1 98.06 100 ALA B C 1
ATOM 2048 O O . ALA B 1 100 ? 3.482 -17.469 -8.844 1 98.06 100 ALA B O 1
ATOM 2049 N N . LEU B 1 101 ? 4.145 -15.711 -7.594 1 98.5 101 LEU B N 1
ATOM 2050 C CA . LEU B 1 101 ? 3.299 -14.758 -8.305 1 98.5 101 LEU B CA 1
ATOM 2051 C C . LEU B 1 101 ? 3.717 -14.641 -9.766 1 98.5 101 LEU B C 1
ATOM 2053 O O . LEU B 1 101 ? 2.869 -14.633 -10.656 1 98.5 101 LEU B O 1
ATOM 2057 N N . ILE B 1 102 ? 5.027 -14.555 -9.992 1 98.62 102 ILE B N 1
ATOM 2058 C CA . ILE B 1 102 ? 5.543 -14.406 -11.352 1 98.62 102 ILE B CA 1
ATOM 2059 C C . ILE B 1 102 ? 5.215 -15.656 -12.164 1 98.62 102 ILE B C 1
ATOM 2061 O O . ILE B 1 102 ? 4.738 -15.562 -13.297 1 98.62 102 ILE B O 1
ATOM 2065 N N . LEU B 1 103 ? 5.41 -16.781 -11.578 1 98.31 103 LEU B N 1
ATOM 2066 C CA . LEU B 1 103 ? 5.168 -18.031 -12.289 1 98.31 103 LEU B CA 1
ATOM 2067 C C . LEU B 1 103 ? 3.684 -18.203 -12.602 1 98.31 103 LEU B C 1
ATOM 2069 O O . LEU B 1 103 ? 3.322 -18.781 -13.633 1 98.31 103 LEU B O 1
ATOM 2073 N N . ALA B 1 104 ? 2.832 -17.734 -11.742 1 97.69 104 ALA B N 1
ATOM 2074 C CA . ALA B 1 104 ? 1.396 -17.812 -12 1 97.69 104 ALA B CA 1
ATOM 2075 C C . ALA B 1 104 ? 1.018 -17.016 -13.242 1 97.69 104 ALA B C 1
ATOM 2077 O O . ALA B 1 104 ? 0.139 -17.422 -14.008 1 97.69 104 ALA B O 1
ATOM 2078 N N . TYR B 1 105 ? 1.686 -15.859 -13.453 1 98.19 105 TYR B N 1
ATOM 2079 C CA . TYR B 1 105 ? 1.4 -15 -14.602 1 98.19 105 TYR B CA 1
ATOM 2080 C C . TYR B 1 105 ? 2.633 -14.203 -15.008 1 98.19 105 TYR B C 1
ATOM 2082 O O . TYR B 1 105 ? 2.715 -13 -14.742 1 98.19 105 TYR B O 1
ATOM 2090 N N . PRO B 1 106 ? 3.537 -14.781 -15.711 1 98.12 106 PRO B N 1
ATOM 2091 C CA . PRO B 1 106 ? 4.809 -14.148 -16.078 1 98.12 106 PRO B CA 1
ATOM 2092 C C . PRO B 1 106 ? 4.617 -12.844 -16.844 1 98.12 106 PRO B C 1
ATOM 2094 O O . PRO B 1 106 ? 5.395 -11.898 -16.656 1 98.12 106 PRO B O 1
ATOM 2097 N N . TYR B 1 107 ? 3.605 -12.727 -17.625 1 97.12 107 TYR B N 1
ATOM 2098 C CA . TYR B 1 107 ? 3.377 -11.539 -18.453 1 97.12 107 TYR B CA 1
ATOM 2099 C C . TYR B 1 107 ? 3.055 -10.336 -17.578 1 97.12 107 TYR B C 1
ATOM 2101 O O . TYR B 1 107 ? 3.131 -9.195 -18.031 1 97.12 107 TYR B O 1
ATOM 2109 N N . GLY B 1 108 ? 2.66 -10.602 -16.344 1 97.25 108 GLY B N 1
ATOM 2110 C CA . GLY B 1 108 ? 2.373 -9.523 -15.406 1 97.25 108 GLY B CA 1
ATOM 2111 C C . GLY B 1 108 ? 3.576 -8.648 -15.117 1 97.25 108 GLY B C 1
ATOM 2112 O O . GLY B 1 108 ? 3.426 -7.492 -14.719 1 97.25 108 GLY B O 1
ATOM 2113 N N . LEU B 1 109 ? 4.75 -9.125 -15.344 1 97.88 109 LEU B N 1
ATOM 2114 C CA . LEU B 1 109 ? 5.984 -8.391 -15.094 1 97.88 109 LEU B CA 1
ATOM 2115 C C . LEU B 1 109 ? 6.027 -7.105 -15.914 1 97.88 109 LEU B C 1
ATOM 2117 O O . LEU B 1 109 ? 6.559 -6.09 -15.461 1 97.88 109 LEU B O 1
ATOM 2121 N N . ASP B 1 110 ? 5.398 -7.176 -17.078 1 95.06 110 ASP B N 1
ATOM 2122 C CA . ASP B 1 110 ? 5.496 -6.074 -18.031 1 95.06 110 ASP B CA 1
ATOM 2123 C C . ASP B 1 110 ? 4.172 -5.324 -18.141 1 95.06 110 ASP B C 1
ATOM 2125 O O . ASP B 1 110 ? 3.977 -4.531 -19.062 1 95.06 110 ASP B O 1
ATOM 2129 N N . ASP B 1 111 ? 3.264 -5.562 -17.266 1 94 111 ASP B N 1
ATOM 2130 C CA . ASP B 1 111 ? 1.938 -4.953 -17.297 1 94 111 ASP B CA 1
ATOM 2131 C C . ASP B 1 111 ? 1.981 -3.506 -16.812 1 94 111 ASP B C 1
ATOM 2133 O O . ASP B 1 111 ? 2.328 -3.248 -15.656 1 94 111 ASP B O 1
ATOM 2137 N N . SER B 1 112 ? 1.738 -2.586 -17.641 1 87.5 112 SER B N 1
ATOM 2138 C CA . SER B 1 112 ? 1.753 -1.18 -17.25 1 87.5 112 SER B CA 1
ATOM 2139 C C . SER B 1 112 ? 0.337 -0.642 -17.078 1 87.5 112 SER B C 1
ATOM 2141 O O . SER B 1 112 ? 0.128 0.573 -17.047 1 87.5 112 SER B O 1
ATOM 2143 N N . GLY B 1 113 ? -0.589 -1.545 -16.875 1 80.69 113 GLY B N 1
ATOM 2144 C CA . GLY B 1 113 ? -1.978 -1.142 -16.719 1 80.69 113 GLY B CA 1
ATOM 2145 C C . GLY B 1 113 ? -2.707 -0.99 -18.047 1 80.69 113 GLY B C 1
ATOM 2146 O O . GLY B 1 113 ? -2.172 -1.339 -19.094 1 80.69 113 GLY B O 1
ATOM 2147 N N . GLN B 1 114 ? -4.016 -0.925 -17.938 1 67.31 114 GLN B N 1
ATOM 2148 C CA . GLN B 1 114 ? -4.855 -0.791 -19.125 1 67.31 114 GLN B CA 1
ATOM 2149 C C . GLN B 1 114 ? -5.246 0.666 -19.359 1 67.31 114 GLN B C 1
ATOM 2151 O O . GLN B 1 114 ? -5.41 1.432 -18.406 1 67.31 114 GLN B O 1
ATOM 2156 N N . ASN B 1 115 ? -5.438 0.908 -20.641 1 58.16 115 ASN B N 1
ATOM 2157 C CA . ASN B 1 115 ? -6.074 2.137 -21.109 1 58.16 115 ASN B CA 1
ATOM 2158 C C . ASN B 1 115 ? -5.359 3.373 -20.562 1 58.16 115 ASN B C 1
ATOM 2160 O O . ASN B 1 115 ? -4.156 3.338 -20.297 1 58.16 115 ASN B O 1
ATOM 2164 N N . SER B 1 116 ? -6.086 4.426 -20.172 1 52.03 116 SER B N 1
ATOM 2165 C CA . SER B 1 116 ? -5.77 5.793 -19.766 1 52.03 116 SER B CA 1
ATOM 2166 C C . SER B 1 116 ? -5.109 5.824 -18.391 1 52.03 116 SER B C 1
ATOM 2168 O O . SER B 1 116 ? -4.672 6.883 -17.938 1 52.03 116 SER B O 1
ATOM 2170 N N . HIS B 1 117 ? -5.039 4.684 -17.734 1 58.09 117 HIS B N 1
ATOM 2171 C CA . HIS B 1 117 ? -4.398 4.754 -16.422 1 58.09 117 HIS B CA 1
ATOM 2172 C C . HIS B 1 117 ? -3.105 3.949 -16.391 1 58.09 117 HIS B C 1
ATOM 2174 O O . HIS B 1 117 ? -3.025 2.918 -15.727 1 58.09 117 HIS B O 1
ATOM 2180 N N . LYS B 1 118 ? -2.279 4.367 -17.391 1 58.28 118 LYS B N 1
ATOM 2181 C CA . LYS B 1 118 ? -1.008 3.656 -17.484 1 58.28 118 LYS B CA 1
ATOM 2182 C C . LYS B 1 118 ? -0.095 4.016 -16.312 1 58.28 118 LYS B C 1
ATOM 2184 O O . LYS B 1 118 ? 0.044 5.191 -15.961 1 58.28 118 LYS B O 1
ATOM 2189 N N . GLY B 1 119 ? 0.143 3.113 -15.617 1 70.88 119 GLY B N 1
ATOM 2190 C CA . GLY B 1 119 ? 1.128 3.25 -14.562 1 70.88 119 GLY B CA 1
ATOM 2191 C C . GLY B 1 119 ? 2.41 2.486 -14.828 1 70.88 119 GLY B C 1
ATOM 2192 O O . GLY B 1 119 ? 2.836 2.371 -15.984 1 70.88 119 GLY B O 1
ATOM 2193 N N . ARG B 1 120 ? 3.182 2.234 -13.914 1 84 120 ARG B N 1
ATOM 2194 C CA . ARG B 1 120 ? 4.457 1.531 -13.992 1 84 120 ARG B CA 1
ATOM 2195 C C . ARG B 1 120 ? 4.262 0.026 -13.844 1 84 120 ARG B C 1
ATOM 2197 O O . ARG B 1 120 ? 3.357 -0.421 -13.141 1 84 120 ARG B O 1
ATOM 2204 N N . SER B 1 121 ? 5.047 -0.66 -14.625 1 92.69 121 SER B N 1
ATOM 2205 C CA . SER B 1 121 ? 5.023 -2.115 -14.516 1 92.69 121 SER B CA 1
ATOM 2206 C C . SER B 1 121 ? 5.629 -2.578 -13.195 1 92.69 121 SER B C 1
ATOM 2208 O O . SER B 1 121 ? 6.375 -1.834 -12.555 1 92.69 121 SER B O 1
ATOM 2210 N N . PRO B 1 122 ? 5.293 -3.842 -12.773 1 95.44 122 PRO B N 1
ATOM 2211 C CA . PRO B 1 122 ? 5.961 -4.379 -11.586 1 95.44 122 PRO B CA 1
ATOM 2212 C C . PRO B 1 122 ? 7.484 -4.348 -11.695 1 95.44 122 PRO B C 1
ATOM 2214 O O . PRO B 1 122 ? 8.172 -4.039 -10.727 1 95.44 122 PRO B O 1
ATOM 2217 N N . ARG B 1 123 ? 7.992 -4.59 -12.898 1 95.69 123 ARG B N 1
ATOM 2218 C CA . ARG B 1 123 ? 9.43 -4.586 -13.141 1 95.69 123 ARG B CA 1
ATOM 2219 C C . ARG B 1 123 ? 10.039 -3.227 -12.812 1 95.69 123 ARG B C 1
ATOM 2221 O O . ARG B 1 123 ? 11.172 -3.145 -12.344 1 95.69 123 ARG B O 1
ATOM 2228 N N . HIS B 1 124 ? 9.305 -2.219 -13.031 1 91.69 124 HIS B N 1
ATOM 2229 C CA . HIS B 1 124 ? 9.773 -0.871 -12.719 1 91.69 124 HIS B CA 1
ATOM 2230 C C . HIS B 1 124 ? 10.18 -0.752 -11.258 1 91.69 124 HIS B C 1
ATOM 2232 O O . HIS B 1 124 ? 11.102 -0.006 -10.922 1 91.69 124 HIS B O 1
ATOM 2238 N N . PHE B 1 125 ? 9.609 -1.523 -10.398 1 91.94 125 PHE B N 1
ATOM 2239 C CA . PHE B 1 125 ? 9.82 -1.382 -8.961 1 91.94 125 PHE B CA 1
ATOM 2240 C C . PHE B 1 125 ? 10.883 -2.361 -8.477 1 91.94 125 PHE B C 1
ATOM 2242 O O . PHE B 1 125 ? 11.016 -2.592 -7.27 1 91.94 125 PHE B O 1
ATOM 2249 N N . SER B 1 126 ? 11.656 -2.926 -9.367 1 93 126 SER B N 1
ATOM 2250 C CA . SER B 1 126 ? 12.586 -4 -9.023 1 93 126 SER B CA 1
ATOM 2251 C C . SER B 1 126 ? 13.633 -3.531 -8.016 1 93 126 SER B C 1
ATOM 2253 O O . SER B 1 126 ? 14.156 -4.332 -7.242 1 93 126 SER B O 1
ATOM 2255 N N . GLY B 1 127 ? 13.867 -2.264 -7.93 1 87.75 127 GLY B N 1
ATOM 2256 C CA . GLY B 1 127 ? 14.914 -1.737 -7.062 1 87.75 127 GLY B CA 1
ATOM 2257 C C . GLY B 1 127 ? 14.438 -1.474 -5.648 1 87.75 127 GLY B C 1
ATOM 2258 O O . GLY B 1 127 ? 15.234 -1.132 -4.773 1 87.75 127 GLY B O 1
ATOM 2259 N N . ARG B 1 128 ? 13.172 -1.688 -5.324 1 88.69 128 ARG B N 1
ATOM 2260 C CA . ARG B 1 128 ? 12.625 -1.292 -4.031 1 88.69 128 ARG B CA 1
ATOM 2261 C C . ARG B 1 128 ? 13.07 -2.25 -2.934 1 88.69 128 ARG B C 1
ATOM 2263 O O . ARG B 1 128 ? 13.266 -1.841 -1.787 1 88.69 128 ARG B O 1
ATOM 2270 N N . PHE B 1 129 ? 13.148 -3.516 -3.256 1 90.38 129 PHE B N 1
ATOM 2271 C CA . PHE B 1 129 ? 13.617 -4.551 -2.34 1 90.38 129 PHE B CA 1
ATOM 2272 C C . PHE B 1 129 ? 14.695 -5.398 -2.994 1 90.38 129 PHE B C 1
ATOM 2274 O O . PHE B 1 129 ? 14.414 -6.18 -3.908 1 90.38 129 PHE B O 1
ATOM 2281 N N . GLU B 1 130 ? 15.844 -5.359 -2.471 1 88.75 130 GLU B N 1
ATOM 2282 C CA . GLU B 1 130 ? 17.016 -5.957 -3.1 1 88.75 130 GLU B CA 1
ATOM 2283 C C . GLU B 1 130 ? 16.844 -7.461 -3.277 1 88.75 130 GLU B C 1
ATOM 2285 O O . GLU B 1 130 ? 17.219 -8.023 -4.309 1 88.75 130 GLU B O 1
ATOM 2290 N N . HIS B 1 131 ? 16.25 -8.125 -2.328 1 91.62 131 HIS B N 1
ATOM 2291 C CA . HIS B 1 131 ? 16.156 -9.578 -2.365 1 91.62 131 HIS B CA 1
ATOM 2292 C C . HIS B 1 131 ? 15.219 -10.031 -3.48 1 91.62 131 HIS B C 1
ATOM 2294 O O . HIS B 1 131 ? 15.227 -11.203 -3.863 1 91.62 131 HIS B O 1
ATOM 2300 N N . ASN B 1 132 ? 14.391 -9.148 -4.066 1 94.56 132 ASN B N 1
ATOM 2301 C CA . ASN B 1 132 ? 13.461 -9.508 -5.133 1 94.56 132 ASN B CA 1
ATOM 2302 C C . ASN B 1 132 ? 13.914 -8.953 -6.48 1 94.56 132 ASN B C 1
ATOM 2304 O O . ASN B 1 132 ? 13.289 -9.227 -7.508 1 94.56 132 ASN B O 1
ATOM 2308 N N . ARG B 1 133 ? 15 -8.156 -6.516 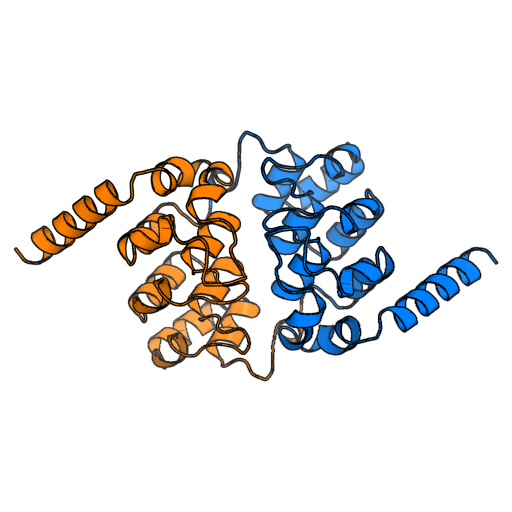1 94.12 133 ARG B N 1
ATOM 2309 C CA . ARG B 1 133 ? 15.43 -7.43 -7.707 1 94.12 133 ARG B CA 1
ATOM 2310 C C . ARG B 1 133 ? 15.695 -8.391 -8.867 1 94.12 133 ARG B C 1
ATOM 2312 O O . ARG B 1 133 ? 15.164 -8.203 -9.961 1 94.12 133 ARG B O 1
ATOM 2319 N N . ALA B 1 134 ? 16.422 -9.445 -8.617 1 96.56 134 ALA B N 1
ATOM 2320 C CA . ALA B 1 134 ? 16.797 -10.375 -9.68 1 96.56 134 ALA B CA 1
ATOM 2321 C C . ALA B 1 134 ? 15.57 -11.062 -10.273 1 96.56 134 ALA B C 1
ATOM 2323 O O . ALA B 1 134 ? 15.508 -11.305 -11.484 1 96.56 134 ALA B O 1
ATOM 2324 N N . LEU B 1 135 ? 14.617 -11.414 -9.477 1 98 135 LEU B N 1
ATOM 2325 C CA . LEU B 1 135 ? 13.406 -12.07 -9.953 1 98 135 LEU B CA 1
ATOM 2326 C C . LEU B 1 135 ? 12.609 -11.141 -10.867 1 98 135 LEU B C 1
ATOM 2328 O O . LEU B 1 135 ? 12.148 -11.562 -11.93 1 98 135 LEU B O 1
ATOM 2332 N N . LEU B 1 136 ? 12.5 -9.906 -10.477 1 97.81 136 LEU B N 1
ATOM 2333 C CA . LEU B 1 136 ? 11.695 -8.938 -11.219 1 97.81 136 LEU B CA 1
ATOM 2334 C C . LEU B 1 136 ? 12.406 -8.516 -12.5 1 97.81 136 LEU B C 1
ATOM 2336 O O . LEU B 1 136 ? 11.75 -8.164 -13.492 1 97.81 136 LEU B O 1
ATOM 2340 N N . GLU B 1 137 ? 13.695 -8.562 -12.516 1 98.06 137 GLU B N 1
ATOM 2341 C CA . GLU B 1 137 ? 14.453 -8.078 -13.664 1 98.06 137 GLU B CA 1
ATOM 2342 C C . GLU B 1 137 ? 14.695 -9.195 -14.672 1 98.06 137 GLU B C 1
ATOM 2344 O O . GLU B 1 137 ? 15.07 -8.938 -15.82 1 98.06 137 GLU B O 1
ATOM 2349 N N . ARG B 1 138 ? 14.547 -10.469 -14.266 1 98.44 138 ARG B N 1
ATOM 2350 C CA . ARG B 1 138 ? 14.641 -11.578 -15.203 1 98.44 138 ARG B CA 1
ATOM 2351 C C . ARG B 1 138 ? 13.633 -11.422 -16.344 1 98.44 138 ARG B C 1
ATOM 2353 O O . ARG B 1 138 ? 12.492 -11.016 -16.109 1 98.44 138 ARG B O 1
ATOM 2360 N N . SER B 1 139 ? 14.023 -11.781 -17.531 1 98.19 139 SER B N 1
ATOM 2361 C CA . SER B 1 139 ? 13.156 -11.555 -18.672 1 98.19 139 SER B CA 1
ATOM 2362 C C . SER B 1 139 ? 11.891 -12.414 -18.578 1 98.19 139 SER B C 1
ATOM 2364 O O . SER B 1 139 ? 11.922 -13.516 -18.047 1 98.19 139 SER B O 1
ATOM 2366 N N . THR B 1 140 ? 10.859 -11.859 -19.125 1 98.31 140 THR B N 1
ATOM 2367 C CA . THR B 1 140 ? 9.594 -12.586 -19.156 1 98.31 140 THR B CA 1
ATOM 2368 C C . THR B 1 140 ? 9.742 -13.898 -19.922 1 98.31 140 THR B C 1
ATOM 2370 O O . THR B 1 140 ? 9.18 -14.922 -19.516 1 98.31 140 THR B O 1
ATOM 2373 N N . GLU B 1 141 ? 10.516 -13.891 -20.953 1 97.88 141 GLU B N 1
ATOM 2374 C CA . GLU B 1 141 ? 10.766 -15.094 -21.75 1 97.88 141 GLU B CA 1
ATOM 2375 C C . GLU B 1 141 ? 11.422 -16.172 -20.906 1 97.88 141 GLU B C 1
ATOM 2377 O O . GLU B 1 141 ? 11.062 -17.359 -21 1 97.88 141 GLU B O 1
ATOM 2382 N N . GLU B 1 142 ? 12.344 -15.789 -20.109 1 98.25 142 GLU B N 1
ATOM 2383 C CA . GLU B 1 142 ? 13.008 -16.75 -19.234 1 98.25 142 GLU B CA 1
ATOM 2384 C C . GLU B 1 142 ? 12.023 -17.359 -18.219 1 98.25 142 GLU B C 1
ATOM 2386 O O . GLU B 1 142 ? 12.062 -18.547 -17.953 1 98.25 142 GLU B O 1
ATOM 2391 N N . TRP B 1 143 ? 11.141 -16.547 -17.703 1 98.44 143 TRP B N 1
ATOM 2392 C CA . TRP B 1 143 ? 10.156 -17.047 -16.75 1 98.44 143 TRP B CA 1
ATOM 2393 C C . TRP B 1 143 ? 9.172 -18 -17.422 1 98.44 143 TRP B C 1
ATOM 2395 O O . TRP B 1 143 ? 8.734 -18.969 -16.812 1 98.44 143 TRP B O 1
ATOM 2405 N N . GLU B 1 144 ? 8.828 -17.703 -18.641 1 97.38 144 GLU B N 1
ATOM 2406 C CA . GLU B 1 144 ? 7.969 -18.609 -19.406 1 97.38 144 GLU B CA 1
ATOM 2407 C C . GLU B 1 144 ? 8.617 -19.969 -19.562 1 97.38 144 GLU B C 1
ATOM 2409 O O . GLU B 1 144 ? 7.945 -21 -19.469 1 97.38 144 GLU B O 1
ATOM 2414 N N . GLN B 1 145 ? 9.867 -19.938 -19.797 1 97.5 145 GLN B N 1
ATOM 2415 C CA . GLN B 1 145 ? 10.609 -21.188 -19.953 1 97.5 145 GLN B CA 1
ATOM 2416 C C . GLN B 1 145 ? 10.648 -21.969 -18.641 1 97.5 145 GLN B C 1
ATOM 2418 O O . GLN B 1 145 ? 10.43 -23.172 -18.625 1 97.5 145 GLN B O 1
ATOM 2423 N N . ILE B 1 146 ? 10.945 -21.266 -17.609 1 97.56 146 ILE B N 1
ATOM 2424 C CA . ILE B 1 146 ? 10.984 -21.906 -16.297 1 97.56 146 ILE B CA 1
ATOM 2425 C C . ILE B 1 146 ? 9.617 -22.516 -15.977 1 97.56 146 ILE B C 1
ATOM 2427 O O . ILE B 1 146 ? 9.531 -23.641 -15.492 1 97.56 146 ILE B O 1
ATOM 2431 N N . LYS B 1 147 ? 8.555 -21.734 -16.234 1 96.62 147 LYS B N 1
ATOM 2432 C CA . LYS B 1 147 ? 7.199 -22.219 -16 1 96.62 147 LYS B CA 1
ATOM 2433 C C . LYS B 1 147 ? 6.91 -23.484 -16.812 1 96.62 147 LYS B C 1
ATOM 2435 O O . LYS B 1 147 ? 6.34 -24.438 -16.281 1 96.62 147 LYS B O 1
ATOM 2440 N N . ALA B 1 148 ? 7.297 -23.469 -18.078 1 95.62 148 ALA B N 1
ATOM 2441 C CA . ALA B 1 148 ? 7.09 -24.609 -18.953 1 95.62 148 ALA B CA 1
ATOM 2442 C C . ALA B 1 148 ? 7.844 -25.844 -18.438 1 95.62 148 ALA B C 1
ATOM 2444 O O . ALA B 1 148 ? 7.312 -26.953 -18.453 1 95.62 148 ALA B O 1
ATOM 2445 N N . GLU B 1 149 ? 9.039 -25.625 -17.984 1 94.56 149 GLU B N 1
ATOM 2446 C CA . GLU B 1 149 ? 9.867 -26.703 -17.469 1 94.56 149 GLU B CA 1
ATOM 2447 C C . GLU B 1 149 ? 9.273 -27.297 -16.188 1 94.56 149 GLU B C 1
ATOM 2449 O O . GLU B 1 149 ? 9.289 -28.516 -16 1 94.56 149 GLU B O 1
ATOM 2454 N N . ARG B 1 150 ? 8.758 -26.5 -15.422 1 92.38 150 ARG B N 1
ATOM 2455 C CA . ARG B 1 150 ? 8.172 -26.953 -14.164 1 92.38 150 ARG B CA 1
ATOM 2456 C C . ARG B 1 150 ? 6.863 -27.703 -14.398 1 92.38 150 ARG B C 1
ATOM 2458 O O . ARG B 1 150 ? 6.547 -28.641 -13.688 1 92.38 150 ARG B O 1
ATOM 2465 N N . ASN B 1 151 ? 6.086 -27.219 -15.367 1 88.69 151 ASN B N 1
ATOM 2466 C CA . ASN B 1 151 ? 4.84 -27.891 -15.711 1 88.69 151 ASN B CA 1
ATOM 2467 C C . ASN B 1 151 ? 5.098 -29.219 -16.422 1 88.69 151 ASN B C 1
ATOM 2469 O O . ASN B 1 151 ? 4.309 -30.156 -16.312 1 88.69 151 ASN B O 1
ATOM 2473 N N . GLY B 1 152 ? 6.129 -29.234 -17.328 1 82.81 152 GLY B N 1
ATOM 2474 C CA . GLY B 1 152 ? 6.508 -30.453 -18 1 82.81 152 GLY B CA 1
ATOM 2475 C C . GLY B 1 152 ? 7.082 -31.5 -17.062 1 82.81 152 GLY B C 1
ATOM 2476 O O . GLY B 1 152 ? 6.789 -32.688 -17.203 1 82.81 152 GLY B O 1
ATOM 2477 N N . THR B 1 153 ? 7.906 -31 -16.234 1 72.69 153 THR B N 1
ATOM 2478 C CA . THR B 1 153 ? 8.461 -31.938 -15.258 1 72.69 153 THR B CA 1
ATOM 2479 C C . THR B 1 153 ? 7.375 -32.469 -14.336 1 72.69 153 THR B C 1
ATOM 2481 O O . THR B 1 153 ? 7.438 -33.625 -13.898 1 72.69 153 THR B O 1
ATOM 2484 N N . ALA B 1 154 ? 6.41 -31.656 -14.008 1 63.41 154 ALA B N 1
ATOM 2485 C CA . ALA B 1 154 ? 5.297 -32.125 -13.172 1 63.41 154 ALA B CA 1
ATOM 2486 C C . ALA B 1 154 ? 4.438 -33.125 -13.914 1 63.41 154 ALA B C 1
ATOM 2488 O O . ALA B 1 154 ? 3.842 -34.031 -13.297 1 63.41 154 ALA B O 1
ATOM 2489 N N . LYS B 1 155 ? 4.246 -33.062 -15.258 1 61.06 155 LYS B N 1
ATOM 2490 C CA . LYS B 1 155 ? 3.447 -33.969 -16.078 1 61.06 155 LYS B CA 1
ATOM 2491 C C . LYS B 1 155 ? 4.207 -35.281 -16.359 1 61.06 155 LYS B C 1
ATOM 2493 O O . LYS B 1 155 ? 3.631 -36.25 -16.875 1 61.06 155 LYS B O 1
ATOM 2498 N N . LYS B 1 156 ? 5.535 -35.375 -16.094 1 51.97 156 LYS B N 1
ATOM 2499 C CA . LYS B 1 156 ? 6.211 -36.656 -16.266 1 51.97 156 LYS B CA 1
ATOM 2500 C C . LYS B 1 156 ? 6.172 -37.469 -14.977 1 51.97 156 LYS B C 1
ATOM 2502 O O . LYS B 1 156 ? 6.32 -36.906 -13.883 1 51.97 156 LYS B O 1
#

Sequence (312 aa):
MTLSPSEFANEGDNQLFQAIKTRNWKDVERLLQEQPDLAKQHDEFDNTPLHSAIGFQCPDDLLLKLLQTHPGACQIHGTDEWLPLHVAAMWGVSQNVMEALILAYPYGLDDSGQNSHKGRSPRHFSGRFEHNRALLERSTEEWEQIKAERNGTAKKMTLSPSEFANEGDNQLFQAIKTRNWKDVERLLQEQPDLAKQHDEFDNTPLHSAIGFQCPDDLLLKLLQTHPGACQIHGTDEWLPLHVAAMWGVSQNVMEALILAYPYGLDDSGQNSHKGRSPRHFSGRFEHNRALLERSTEEWEQIKAERNGTAKK

Solvent-accessible surface area (backbone atoms only — not comparable to full-atom values): 16360 Å² total; per-residue (Å²): 70,79,59,48,58,75,49,41,32,29,91,85,43,54,72,56,46,37,23,37,62,46,59,36,58,71,53,36,54,49,39,53,70,76,43,47,70,57,53,73,46,57,46,98,56,44,30,35,41,63,38,51,29,47,60,58,41,44,41,59,71,58,48,53,49,49,40,67,73,39,55,69,52,50,77,40,52,18,59,82,38,33,30,36,56,33,45,30,35,72,73,52,64,48,56,69,56,49,49,51,50,38,59,70,34,36,70,49,43,72,39,29,42,60,78,82,34,35,52,72,25,23,33,73,35,23,74,56,25,54,73,43,23,66,70,41,66,47,53,52,68,57,44,49,50,52,43,49,50,53,54,50,55,65,74,99,72,81,61,48,57,72,51,42,30,28,89,83,44,53,72,55,48,39,24,40,62,48,60,36,60,72,55,36,54,50,38,53,71,76,44,47,69,58,54,74,45,58,46,99,56,44,30,35,41,64,39,52,29,46,60,59,41,44,41,59,71,59,48,53,49,51,40,68,72,37,54,71,52,50,76,41,53,17,60,81,37,32,30,37,54,32,44,31,35,72,70,52,64,45,56,70,57,49,50,52,51,38,58,71,35,36,71,50,44,70,40,29,43,59,80,82,33,34,52,73,25,25,35,73,34,22,77,58,25,54,73,43,22,66,70,43,66,48,53,52,68,58,44,50,49,53,43,49,50,54,54,51,56,66,74,98